Protein AF-A0A8X6R680-F1 (afdb_monomer)

Sequence (179 aa):
MAVTDPQKANLLANTIKNNFIENNRMQDNYDQDDEVVTSAVNTFLLPPSTQIEPVMPDEIINFIKNTSSKKAPAVMRPILAYACPVWGYAAKTNINILNTLQNSYIRMIVNACRYMKNDRINKALKITSFKAHIQKLAINFFDNLPNTNNVNMLNLNDYNCNDNTKRPRRILLDSYNPP

Organism: Trichonephila clavipes (NCBI:txid2585209)

Solvent-accessible surface area (backbone atoms only — not comparable to full-atom values): 11162 Å² total; per-residue (Å²): 129,88,80,49,70,70,58,54,52,51,52,50,53,53,53,52,58,69,73,61,64,75,76,75,85,82,72,73,62,61,70,62,55,51,51,52,50,50,51,53,53,56,61,69,68,50,76,79,72,88,77,71,76,84,79,52,73,67,57,57,53,51,51,60,71,68,49,68,92,81,77,65,63,79,64,45,51,56,57,56,56,73,41,22,52,59,55,36,56,52,55,72,66,59,54,49,52,51,41,52,51,52,52,52,52,51,33,62,76,68,67,54,60,90,86,60,56,64,69,58,55,31,59,75,70,69,53,74,54,59,67,59,49,40,45,52,50,32,50,56,48,64,71,46,32,85,78,48,93,47,69,80,53,42,63,64,68,77,65,79,87,52,98,88,56,95,45,50,67,48,51,68,54,79,69,67,74,77,134

pLDDT: mean 70.38, std 13.05, range [31.06, 89.25]

Mean predicted aligned error: 19.77 Å

Structure (mmCIF, N/CA/C/O backbone):
data_AF-A0A8X6R680-F1
#
_entry.id   AF-A0A8X6R680-F1
#
loop_
_atom_site.group_PDB
_atom_site.id
_atom_site.type_symbol
_atom_site.label_atom_id
_atom_site.label_alt_id
_atom_site.label_comp_id
_atom_site.label_asym_id
_atom_site.label_entity_id
_atom_site.label_seq_id
_atom_site.pdbx_PDB_ins_code
_atom_site.Cartn_x
_atom_site.Cartn_y
_atom_site.Cartn_z
_atom_site.occupancy
_atom_site.B_iso_or_equiv
_atom_site.auth_seq_id
_atom_site.auth_comp_id
_atom_site.auth_asym_id
_atom_site.auth_atom_id
_atom_site.pdbx_PDB_model_num
ATOM 1 N N . MET A 1 1 ? 5.640 49.768 40.713 1.00 48.84 1 MET A N 1
ATOM 2 C CA . MET A 1 1 ? 5.035 49.181 41.929 1.00 48.84 1 MET A CA 1
ATOM 3 C C . MET A 1 1 ? 5.462 47.722 41.984 1.00 48.84 1 MET A C 1
ATOM 5 O O . MET A 1 1 ? 5.227 47.013 41.015 1.00 48.84 1 MET A O 1
ATOM 9 N N . ALA A 1 2 ? 6.201 47.313 43.018 1.00 48.06 2 ALA A N 1
ATOM 10 C CA . ALA A 1 2 ? 6.726 45.953 43.131 1.00 48.06 2 ALA A CA 1
ATOM 11 C C . ALA A 1 2 ? 5.569 44.978 43.401 1.00 48.06 2 ALA A C 1
ATOM 13 O O . ALA A 1 2 ? 4.930 45.061 44.446 1.00 48.06 2 ALA A O 1
ATOM 14 N N . VAL A 1 3 ? 5.279 44.096 42.442 1.00 62.12 3 VAL A N 1
ATOM 15 C CA . VAL A 1 3 ? 4.291 43.023 42.612 1.00 62.12 3 VAL A CA 1
ATOM 16 C C . VAL A 1 3 ? 4.885 42.026 43.600 1.00 62.12 3 VAL A C 1
ATOM 18 O O . VAL A 1 3 ? 5.852 41.333 43.272 1.00 62.12 3 VAL A O 1
ATOM 21 N N . THR A 1 4 ? 4.354 42.006 44.819 1.00 75.06 4 THR A N 1
ATOM 22 C CA . THR A 1 4 ? 4.809 41.108 45.883 1.00 75.06 4 THR A CA 1
ATOM 23 C C . THR A 1 4 ? 4.560 39.653 45.470 1.00 75.06 4 THR A C 1
ATOM 25 O O . THR A 1 4 ? 3.561 39.348 44.819 1.00 75.06 4 THR A O 1
ATOM 28 N N . ASP A 1 5 ? 5.465 38.734 45.819 1.00 73.06 5 ASP A N 1
ATOM 29 C CA . ASP A 1 5 ? 5.343 37.302 45.493 1.00 73.06 5 ASP A CA 1
ATOM 30 C C . ASP A 1 5 ? 3.965 36.666 45.790 1.00 73.06 5 ASP A C 1
ATOM 32 O O . ASP A 1 5 ? 3.490 35.901 44.943 1.00 73.06 5 ASP A O 1
ATOM 36 N N . PRO A 1 6 ? 3.233 37.015 46.873 1.00 79.56 6 PRO A N 1
ATOM 37 C CA . PRO A 1 6 ? 1.862 36.530 47.058 1.00 79.56 6 PRO A CA 1
ATOM 38 C C . PRO A 1 6 ? 0.884 37.000 45.970 1.00 79.56 6 PRO A C 1
ATOM 40 O O . PRO A 1 6 ? -0.025 36.262 45.598 1.00 79.56 6 PRO A O 1
ATOM 43 N N . GLN A 1 7 ? 1.061 38.199 45.408 1.00 78.25 7 GLN A N 1
ATOM 44 C CA . GLN A 1 7 ? 0.194 38.700 44.336 1.00 78.25 7 GLN A CA 1
ATOM 45 C C . GLN A 1 7 ? 0.401 37.930 43.030 1.00 78.25 7 GLN A C 1
ATOM 47 O O . GLN A 1 7 ? -0.571 37.661 42.324 1.00 78.25 7 GLN A O 1
ATOM 52 N N . LYS A 1 8 ? 1.640 37.516 42.727 1.00 81.62 8 LYS A N 1
ATOM 53 C CA . LYS A 1 8 ? 1.928 36.661 41.562 1.00 81.62 8 LYS A CA 1
ATOM 54 C C . LYS A 1 8 ? 1.312 35.275 41.723 1.00 81.62 8 LYS A C 1
ATOM 56 O O . LYS A 1 8 ? 0.716 34.767 40.776 1.00 81.62 8 LYS A O 1
ATOM 61 N N . ALA A 1 9 ? 1.408 34.698 42.922 1.00 85.38 9 ALA A N 1
ATOM 62 C CA . ALA A 1 9 ? 0.784 33.415 43.236 1.00 85.38 9 ALA A CA 1
ATOM 63 C C . ALA A 1 9 ? -0.746 33.481 43.085 1.00 85.38 9 ALA A C 1
ATOM 65 O O . ALA A 1 9 ? -1.343 32.614 42.450 1.00 85.38 9 ALA A O 1
ATOM 66 N N . ASN A 1 10 ? -1.371 34.555 43.576 1.00 83.94 10 ASN A N 1
ATOM 67 C CA . ASN A 1 10 ? -2.813 34.764 43.440 1.00 83.94 10 ASN A CA 1
ATOM 68 C C . ASN A 1 10 ? -3.245 34.971 41.980 1.00 83.94 10 ASN A C 1
ATOM 70 O O . ASN A 1 10 ? -4.271 34.440 41.557 1.00 83.94 10 ASN A O 1
ATOM 74 N N . LEU A 1 11 ? -2.455 35.698 41.183 1.00 84.31 11 LEU A N 1
ATOM 75 C CA . LEU A 1 11 ? -2.730 35.877 39.757 1.00 84.31 11 LEU A CA 1
ATOM 76 C C . LEU A 1 11 ? -2.637 34.546 38.995 1.00 84.31 11 LEU A C 1
ATOM 78 O O . LEU A 1 11 ? -3.497 34.247 38.163 1.00 84.31 11 LEU A O 1
ATOM 82 N N . LEU A 1 12 ? -1.632 33.726 39.311 1.00 83.81 12 LEU A N 1
ATOM 83 C CA . LEU A 1 12 ? -1.463 32.395 38.730 1.00 83.81 12 LEU A CA 1
ATOM 84 C C . LEU A 1 12 ? -2.624 31.465 39.109 1.00 83.81 12 LEU A C 1
ATOM 86 O O . LEU A 1 12 ? -3.188 30.814 38.231 1.00 83.81 12 LEU A O 1
ATOM 90 N N . ALA A 1 13 ? -3.023 31.447 40.383 1.00 84.62 13 ALA A N 1
ATOM 91 C CA . ALA A 1 13 ? -4.146 30.645 40.863 1.00 84.62 13 ALA A CA 1
ATOM 92 C C . ALA A 1 13 ? -5.458 31.012 40.147 1.00 84.62 13 ALA A C 1
ATOM 94 O O . ALA A 1 13 ? -6.184 30.128 39.690 1.00 84.62 13 ALA A O 1
ATOM 95 N N . ASN A 1 14 ? -5.720 32.310 39.966 1.00 81.88 14 ASN A N 1
ATOM 96 C CA . ASN A 1 14 ? -6.893 32.787 39.231 1.00 81.88 14 ASN A CA 1
ATOM 97 C C . ASN A 1 14 ? -6.830 32.425 37.739 1.00 81.88 14 ASN A C 1
ATOM 99 O O . ASN A 1 14 ? -7.834 32.016 37.162 1.00 81.88 14 ASN A O 1
ATOM 103 N N . THR A 1 15 ? -5.649 32.514 37.123 1.00 85.94 15 THR A N 1
ATOM 104 C CA . THR A 1 15 ? -5.450 32.150 35.710 1.00 85.94 15 THR A CA 1
ATOM 105 C C . THR A 1 15 ? -5.692 30.658 35.477 1.00 85.94 15 THR A C 1
ATOM 107 O O . THR A 1 15 ? -6.372 30.287 34.524 1.00 85.94 15 THR A O 1
ATOM 110 N N . ILE A 1 16 ? -5.189 29.793 36.363 1.00 80.50 16 ILE A N 1
ATOM 111 C CA . ILE A 1 16 ? -5.422 28.345 36.279 1.00 80.50 16 ILE A CA 1
ATOM 112 C C . ILE A 1 16 ? -6.914 28.049 36.458 1.00 80.50 16 ILE A C 1
ATOM 114 O O . ILE A 1 16 ? -7.507 27.385 35.614 1.00 80.50 16 ILE A O 1
ATOM 118 N N . LYS A 1 17 ? -7.552 28.601 37.495 1.00 79.38 17 LYS A N 1
ATOM 119 C CA . LYS A 1 17 ? -8.977 28.365 37.771 1.00 79.38 17 LYS A CA 1
ATOM 120 C C . LYS A 1 17 ? -9.888 28.764 36.603 1.00 79.38 17 LYS A C 1
ATOM 122 O O . LYS A 1 17 ? -10.849 28.060 36.320 1.00 79.38 17 LYS A O 1
ATOM 127 N N . ASN A 1 18 ? -9.568 29.856 35.911 1.00 76.06 18 ASN A N 1
ATOM 128 C CA . ASN A 1 18 ? -10.373 30.347 34.791 1.00 76.06 18 ASN A CA 1
ATOM 129 C C . ASN A 1 18 ? -10.131 29.581 33.479 1.00 76.06 18 ASN A C 1
ATOM 131 O O . ASN A 1 18 ? -11.015 29.550 32.630 1.00 76.06 18 ASN A O 1
ATOM 135 N N . ASN A 1 19 ? -8.958 28.965 33.302 1.00 74.62 19 ASN A N 1
ATOM 136 C CA . ASN A 1 19 ? -8.645 28.170 32.108 1.00 74.62 19 ASN A CA 1
ATOM 137 C C . ASN A 1 19 ? -9.165 26.728 32.190 1.00 74.62 19 ASN A C 1
ATOM 139 O O . ASN A 1 19 ? -9.320 26.073 31.163 1.00 74.62 19 ASN A O 1
ATOM 143 N N . PHE A 1 20 ? -9.440 26.236 33.398 1.00 64.50 20 PHE A N 1
ATOM 144 C CA . PHE A 1 20 ? -10.042 24.927 33.635 1.00 64.50 20 PHE A CA 1
ATOM 145 C C . PHE A 1 20 ? -11.501 25.091 34.062 1.00 64.50 20 PHE A C 1
ATOM 147 O O . PHE A 1 20 ? -11.882 24.762 35.182 1.00 64.50 20 PHE A O 1
ATOM 154 N N . ILE A 1 21 ? -12.327 25.614 33.157 1.00 64.31 21 ILE A N 1
ATOM 155 C CA . ILE A 1 21 ? -13.778 25.468 33.269 1.00 64.31 21 ILE A CA 1
ATOM 156 C C . ILE A 1 21 ? -14.087 24.047 32.796 1.00 64.31 21 ILE A C 1
ATOM 158 O O . ILE A 1 21 ? -13.776 23.690 31.658 1.00 64.31 21 ILE A O 1
ATOM 162 N N . GLU A 1 22 ? -14.647 23.213 33.672 1.00 58.84 22 GLU A N 1
ATOM 163 C CA . GLU A 1 22 ? -15.199 21.930 33.245 1.00 58.84 22 GLU A CA 1
ATOM 164 C C . GLU A 1 22 ? -16.239 22.207 32.155 1.00 58.84 22 GLU A C 1
ATOM 166 O O . GLU A 1 22 ? -17.166 22.991 32.358 1.00 58.84 22 GLU A O 1
ATOM 171 N N . ASN A 1 23 ? -16.097 21.581 30.983 1.00 50.84 23 ASN A N 1
ATOM 172 C CA . ASN A 1 23 ? -17.229 21.481 30.070 1.00 50.84 23 ASN A CA 1
ATOM 173 C C . ASN A 1 23 ? -18.361 20.844 30.878 1.00 50.84 23 ASN A C 1
ATOM 175 O O . ASN A 1 23 ? -18.225 19.687 31.278 1.00 50.84 23 ASN A O 1
ATOM 179 N N . ASN A 1 24 ? -19.441 21.585 31.138 1.00 59.62 24 ASN A N 1
ATOM 180 C CA . ASN A 1 24 ? -20.663 21.022 31.696 1.00 59.62 24 ASN A CA 1
ATOM 181 C C . ASN A 1 24 ? -21.144 19.942 30.722 1.00 59.62 24 ASN A C 1
ATOM 183 O O . ASN A 1 24 ? -21.855 20.230 29.764 1.00 59.62 24 ASN A O 1
ATOM 187 N N . ARG A 1 25 ? -20.753 18.686 30.962 1.00 52.19 25 ARG A N 1
ATOM 188 C CA . ARG A 1 25 ? -21.193 17.484 30.228 1.00 52.19 25 ARG A CA 1
ATOM 189 C C . ARG A 1 25 ? -22.654 17.130 30.539 1.00 52.19 25 ARG A C 1
ATOM 191 O O . ARG A 1 25 ? -23.022 15.967 30.582 1.00 52.19 25 ARG A O 1
ATOM 198 N N . MET A 1 26 ? -23.466 18.138 30.839 1.00 49.84 26 MET A N 1
ATOM 199 C CA . MET A 1 26 ? -24.867 18.025 31.243 1.00 49.84 26 MET A CA 1
ATOM 200 C C . MET A 1 26 ? -25.752 18.846 30.299 1.00 49.84 26 MET A C 1
ATOM 202 O O . MET A 1 26 ? -26.754 19.418 30.708 1.00 49.84 26 MET A O 1
ATOM 206 N N . GLN A 1 27 ? -25.355 18.912 29.026 1.00 51.00 27 GLN A N 1
ATOM 20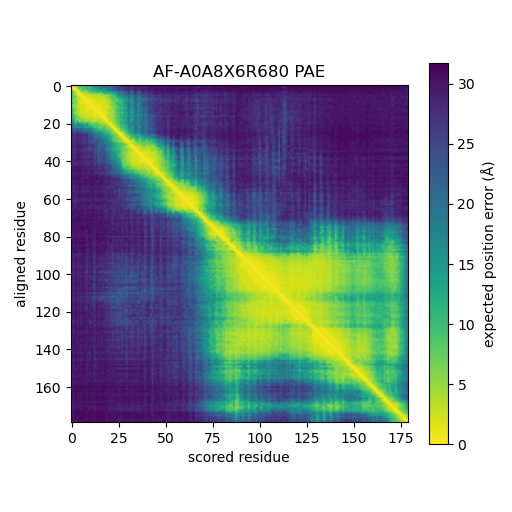7 C CA . GLN A 1 27 ? -26.218 19.333 27.927 1.00 51.00 27 GLN A CA 1
ATOM 208 C C . GLN A 1 27 ? -25.980 18.459 26.683 1.00 51.00 27 GLN A C 1
ATOM 210 O O . GLN A 1 27 ? -26.091 18.929 25.556 1.00 51.00 27 GLN A O 1
ATOM 215 N N . ASP A 1 28 ? -25.632 17.187 26.878 1.00 49.66 28 ASP A N 1
ATOM 216 C CA . ASP A 1 28 ? -25.768 16.202 25.810 1.00 49.66 28 ASP A CA 1
ATOM 217 C C . ASP A 1 28 ? -27.266 15.845 25.786 1.00 49.66 28 ASP A C 1
ATOM 219 O O . ASP A 1 28 ? -27.773 15.208 26.709 1.00 49.66 28 ASP A O 1
ATOM 223 N N . ASN A 1 29 ? -28.014 16.369 24.809 1.00 56.09 29 ASN A N 1
ATOM 224 C CA . ASN A 1 29 ? -29.429 16.043 24.593 1.00 56.09 29 ASN A CA 1
ATOM 225 C C . ASN A 1 29 ? -29.536 14.588 24.102 1.00 56.09 29 ASN A C 1
ATOM 227 O O . ASN A 1 29 ? -29.664 14.346 22.903 1.00 56.09 29 ASN A O 1
ATOM 231 N N . TYR A 1 30 ? -29.477 13.631 25.031 1.00 54.22 30 TYR A N 1
ATOM 232 C CA . TYR A 1 30 ? -29.579 12.190 24.759 1.00 54.22 30 TYR A CA 1
ATOM 233 C C . TYR A 1 30 ? -30.808 11.828 23.905 1.00 54.22 30 TYR A C 1
ATOM 235 O O . TYR A 1 30 ? -30.699 11.020 22.988 1.00 54.22 30 TYR A O 1
ATOM 243 N N . ASP A 1 31 ? -31.946 12.490 24.130 1.00 56.84 31 ASP A N 1
ATOM 244 C CA . ASP A 1 31 ? -33.200 12.176 23.435 1.00 56.84 31 ASP A CA 1
ATOM 245 C C . ASP A 1 31 ? -33.168 12.517 21.930 1.00 56.84 31 ASP A C 1
ATOM 247 O O . ASP A 1 31 ? -33.775 11.820 21.118 1.00 56.84 31 ASP A O 1
ATOM 251 N N . GLN A 1 32 ? -32.431 13.564 21.534 1.00 56.59 32 GLN A N 1
ATOM 252 C CA . GLN A 1 32 ? -32.337 13.989 20.130 1.00 56.59 32 GLN A CA 1
ATOM 253 C C . GLN A 1 32 ? -31.443 13.042 19.320 1.00 56.59 32 GLN A C 1
ATOM 255 O O . GLN A 1 32 ? -31.737 12.742 18.160 1.00 56.59 32 GLN A O 1
ATOM 260 N N . ASP A 1 33 ? -30.358 12.568 19.931 1.00 56.41 33 ASP A N 1
ATOM 261 C CA . ASP A 1 33 ? -29.417 11.653 19.291 1.00 56.41 33 ASP A CA 1
ATOM 262 C C . ASP A 1 33 ? -30.025 10.250 19.155 1.00 56.41 33 ASP A C 1
ATOM 264 O O . ASP A 1 33 ? -29.868 9.622 18.107 1.00 56.41 33 ASP A O 1
ATOM 268 N N . ASP A 1 34 ? -30.799 9.790 20.142 1.00 64.12 34 ASP A N 1
ATOM 269 C CA . ASP A 1 34 ? -31.497 8.503 20.076 1.00 64.12 34 ASP A CA 1
ATOM 270 C C . ASP A 1 34 ? -32.610 8.490 19.016 1.00 64.12 34 ASP A C 1
ATOM 272 O O . ASP A 1 34 ? -32.768 7.487 18.313 1.00 64.12 34 ASP A O 1
ATOM 276 N N . GLU A 1 35 ? -33.339 9.593 18.811 1.00 70.44 35 GLU A N 1
ATOM 277 C CA . GLU A 1 35 ? -34.328 9.705 17.727 1.00 70.44 35 GLU A CA 1
ATOM 278 C C . GLU A 1 35 ? -33.657 9.658 16.342 1.00 70.44 35 GLU A C 1
ATOM 280 O O . GLU A 1 35 ? -34.103 8.934 15.443 1.00 70.44 35 GLU A O 1
ATOM 285 N N . VAL A 1 36 ? -32.531 10.361 16.178 1.00 72.00 36 VAL A N 1
ATOM 286 C CA . VAL A 1 36 ? -31.738 10.359 14.936 1.00 72.00 36 VAL A CA 1
ATOM 287 C C . VAL A 1 36 ? -31.142 8.976 14.662 1.00 72.00 36 VAL A C 1
ATOM 289 O O . VAL A 1 36 ? -31.204 8.486 13.528 1.00 72.00 36 VAL A O 1
ATOM 292 N N . VAL A 1 37 ? -30.607 8.313 15.689 1.00 70.88 37 VAL A N 1
ATOM 293 C CA . VAL A 1 37 ? -30.068 6.949 15.593 1.00 70.88 37 VAL A CA 1
ATOM 294 C C . VAL A 1 37 ? -31.179 5.958 15.252 1.00 70.88 37 VAL A C 1
ATOM 296 O O . VAL A 1 37 ? -31.008 5.138 14.349 1.00 70.88 37 VAL A O 1
ATOM 299 N N . THR A 1 38 ? -32.339 6.060 15.898 1.00 73.88 38 THR A N 1
ATOM 300 C CA . THR A 1 38 ? -33.481 5.162 15.663 1.00 73.88 38 THR A CA 1
ATOM 301 C C . THR A 1 38 ? -34.056 5.345 14.258 1.00 73.88 38 THR A C 1
ATOM 303 O O . THR A 1 38 ? -34.344 4.363 13.572 1.00 73.88 38 THR A O 1
ATOM 306 N N . SER A 1 39 ? -34.144 6.586 13.775 1.00 76.25 39 SER A N 1
ATOM 307 C CA . SER A 1 39 ? -34.553 6.906 12.402 1.00 76.25 39 SER A CA 1
ATOM 308 C C . SER A 1 39 ? -33.584 6.331 11.360 1.00 76.25 39 SER A C 1
ATOM 310 O O . SER A 1 39 ? -34.005 5.678 10.397 1.00 76.25 39 SER A O 1
ATOM 312 N N . ALA A 1 40 ? -32.275 6.483 11.582 1.00 73.38 40 ALA A N 1
ATOM 313 C CA . ALA A 1 40 ? -31.257 5.904 10.711 1.00 73.38 40 ALA A CA 1
ATOM 314 C C . ALA A 1 40 ? -31.348 4.370 10.688 1.00 73.38 40 ALA A C 1
ATOM 316 O O . ALA A 1 40 ? -31.374 3.771 9.613 1.00 73.38 40 ALA A O 1
ATOM 317 N N . VAL A 1 41 ? -31.465 3.731 11.856 1.00 75.06 41 VAL A N 1
ATOM 318 C CA . VAL A 1 41 ? -31.605 2.271 11.977 1.00 75.06 41 VAL A CA 1
ATOM 319 C C . VAL A 1 41 ? -32.861 1.777 11.258 1.00 75.06 41 VAL A C 1
ATOM 321 O O . VAL A 1 41 ? -32.770 0.847 10.458 1.00 75.06 41 VAL A O 1
ATOM 324 N N . ASN A 1 42 ? -34.007 2.430 11.453 1.00 73.00 42 ASN A N 1
ATOM 325 C CA . ASN A 1 42 ? -35.253 2.062 10.777 1.00 73.00 42 ASN A CA 1
ATOM 326 C C . ASN A 1 42 ? -35.158 2.222 9.254 1.00 73.00 42 ASN A C 1
ATOM 328 O O . ASN A 1 42 ? -35.694 1.396 8.521 1.00 73.00 42 ASN A O 1
ATOM 332 N N . THR A 1 43 ? -34.416 3.221 8.773 1.00 70.81 43 THR A N 1
ATOM 333 C CA . THR A 1 43 ? -34.153 3.413 7.338 1.00 70.81 43 THR A CA 1
ATOM 334 C C . THR A 1 43 ? -33.320 2.267 6.753 1.00 70.81 43 THR A C 1
ATOM 336 O O . THR A 1 43 ? -33.600 1.802 5.651 1.00 70.81 43 THR A O 1
ATOM 339 N N . PHE A 1 44 ? -32.323 1.767 7.490 1.00 65.44 44 PHE A N 1
ATOM 340 C CA . PHE A 1 44 ? -31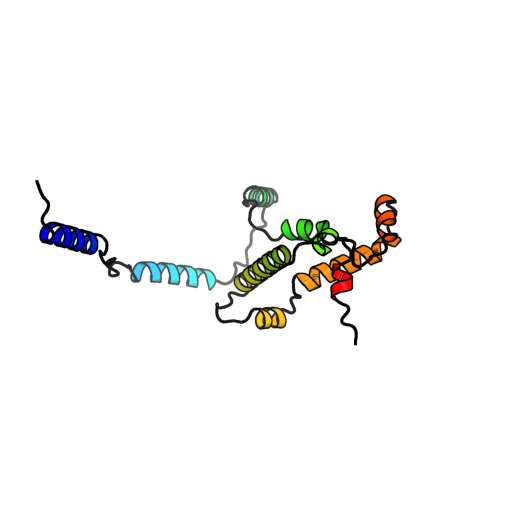.490 0.635 7.060 1.00 65.44 44 PHE A CA 1
ATOM 341 C C . PHE A 1 44 ? -32.210 -0.717 7.097 1.00 65.44 44 PHE A C 1
ATOM 343 O O . PHE A 1 44 ? -31.807 -1.638 6.387 1.00 65.44 44 PHE A O 1
ATOM 350 N N . LEU A 1 45 ? -33.241 -0.851 7.933 1.00 71.31 45 LEU A N 1
ATOM 351 C CA . LEU A 1 45 ? -34.018 -2.083 8.079 1.00 71.31 45 LEU A CA 1
ATOM 352 C C . LEU A 1 45 ? -35.145 -2.216 7.044 1.00 71.31 45 LEU A C 1
ATOM 354 O O . LEU A 1 45 ? -35.735 -3.293 6.934 1.00 71.31 45 LEU A O 1
ATOM 358 N N . LEU A 1 46 ? -35.437 -1.164 6.269 1.00 67.31 46 LEU A N 1
ATOM 359 C CA . LEU A 1 46 ? -36.365 -1.264 5.147 1.00 67.31 46 LEU A CA 1
ATOM 360 C C . LEU A 1 46 ? -35.779 -2.203 4.076 1.00 67.31 46 LEU A C 1
ATOM 362 O O . LEU A 1 46 ? -34.615 -2.047 3.692 1.00 67.31 46 LEU A O 1
ATOM 366 N N . PRO A 1 47 ? -36.556 -3.181 3.572 1.00 66.19 47 PRO A N 1
ATOM 367 C CA . PRO A 1 47 ? -36.103 -4.022 2.475 1.00 66.19 47 PRO A CA 1
ATOM 368 C C . PRO A 1 47 ? -35.773 -3.135 1.264 1.00 66.19 47 PRO A C 1
ATOM 370 O O . PRO A 1 47 ? -36.480 -2.153 1.021 1.00 66.19 47 PRO A O 1
ATOM 373 N N . PRO A 1 48 ? -34.708 -3.447 0.503 1.00 57.78 48 PRO A N 1
ATOM 374 C CA . PRO A 1 48 ? -34.314 -2.633 -0.637 1.00 57.78 48 PRO A CA 1
ATOM 375 C C . PRO A 1 48 ? -35.494 -2.510 -1.602 1.00 57.78 48 PRO A C 1
ATOM 377 O O . PRO A 1 48 ? -36.070 -3.523 -2.003 1.00 57.78 48 PRO A O 1
ATOM 380 N N . SER A 1 49 ? -35.862 -1.270 -1.945 1.00 57.34 49 SER A N 1
ATOM 381 C CA . SER A 1 49 ? -36.941 -0.998 -2.897 1.00 57.34 49 SER A CA 1
ATOM 382 C C . SER A 1 49 ? -36.683 -1.782 -4.180 1.00 57.34 49 SER A C 1
ATOM 384 O O . SER A 1 49 ? -35.662 -1.603 -4.843 1.00 57.34 49 SER A O 1
ATOM 386 N N . THR A 1 50 ? -37.606 -2.675 -4.519 1.00 58.81 50 THR A N 1
ATOM 387 C CA . THR A 1 50 ? -37.552 -3.496 -5.732 1.00 58.81 50 THR A CA 1
ATOM 388 C C . THR A 1 50 ? -37.914 -2.705 -6.990 1.00 58.81 50 THR A C 1
ATOM 390 O O . THR A 1 50 ? -37.770 -3.222 -8.095 1.00 58.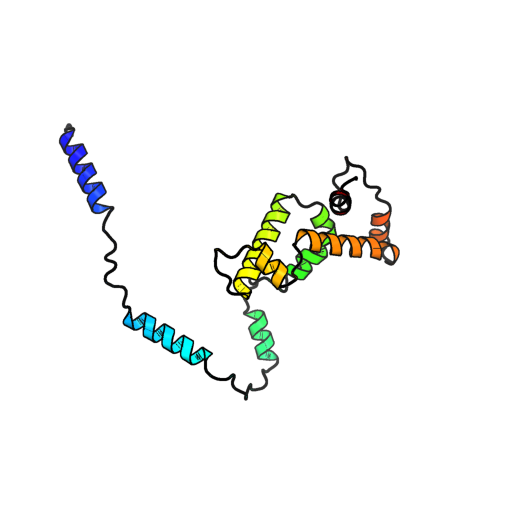81 50 THR A O 1
ATOM 393 N N . GLN A 1 51 ? -38.331 -1.444 -6.844 1.00 63.75 51 GLN A N 1
ATOM 394 C CA . GLN A 1 51 ? -38.507 -0.495 -7.938 1.00 63.75 51 GLN A CA 1
ATOM 395 C C . GLN A 1 51 ? -37.354 0.510 -7.920 1.00 63.75 51 GLN A C 1
ATOM 397 O O . GLN A 1 51 ? -37.418 1.550 -7.269 1.00 63.75 51 GLN A O 1
ATOM 402 N N . ILE A 1 52 ? -36.270 0.163 -8.613 1.00 55.66 52 ILE A N 1
ATOM 403 C CA . ILE A 1 52 ? -35.217 1.109 -8.985 1.00 55.66 52 ILE A CA 1
ATOM 404 C C . ILE A 1 52 ? -35.575 1.573 -10.395 1.00 55.66 52 ILE A C 1
ATOM 406 O O . ILE A 1 52 ? -35.496 0.784 -11.338 1.00 55.66 52 ILE A O 1
ATOM 410 N N . GLU A 1 53 ? -36.027 2.818 -10.539 1.00 65.56 53 GLU A N 1
ATOM 411 C CA . GLU A 1 53 ? -36.267 3.395 -11.861 1.00 65.56 53 GLU A CA 1
ATOM 412 C C . GLU A 1 53 ? -34.948 3.434 -12.653 1.00 65.56 53 GLU A C 1
ATOM 414 O O . GLU A 1 53 ? -33.883 3.675 -12.071 1.00 65.56 53 GLU A O 1
ATOM 419 N N . PRO A 1 54 ? -34.974 3.134 -13.964 1.00 63.59 54 PRO A N 1
ATOM 420 C CA . PRO A 1 54 ? -33.767 3.080 -14.773 1.00 63.59 54 PRO A CA 1
ATOM 421 C C . PRO A 1 54 ? -33.081 4.448 -14.775 1.00 63.59 54 PRO A C 1
ATOM 423 O O . PRO A 1 54 ? -33.605 5.419 -15.314 1.00 63.59 54 PRO A O 1
ATOM 426 N N . VAL A 1 55 ? -31.893 4.501 -14.174 1.00 63.50 55 VAL A N 1
ATOM 427 C CA . VAL A 1 55 ? -31.079 5.715 -14.072 1.00 63.50 55 VAL A CA 1
ATOM 428 C C . VAL A 1 55 ? -30.693 6.175 -15.474 1.00 63.50 55 VAL A C 1
ATOM 430 O O . VAL A 1 55 ? -30.097 5.416 -16.247 1.00 63.50 55 VAL A O 1
ATOM 433 N N . MET A 1 56 ? -31.035 7.418 -15.810 1.00 79.31 56 MET A N 1
ATOM 434 C CA . MET A 1 56 ? -30.741 7.968 -17.129 1.00 79.31 56 MET A CA 1
ATOM 435 C C . MET A 1 56 ? -29.225 8.165 -17.308 1.00 79.31 56 MET A C 1
ATOM 437 O O . MET A 1 56 ? -28.533 8.534 -16.353 1.00 79.31 56 MET A O 1
ATOM 441 N N . PRO A 1 57 ? -28.677 7.965 -18.524 1.00 79.38 57 PRO A N 1
ATOM 442 C CA . PRO A 1 57 ? -27.235 8.072 -18.773 1.00 79.38 57 PRO A CA 1
ATOM 443 C C . PRO A 1 57 ? -26.629 9.409 -18.319 1.00 79.38 57 PRO A C 1
ATOM 445 O O . PRO A 1 57 ? -25.499 9.452 -17.827 1.00 79.38 57 PRO A O 1
ATOM 448 N N . ASP A 1 58 ? -27.400 10.490 -18.424 1.00 79.50 58 ASP A N 1
ATOM 449 C CA . ASP A 1 58 ? -26.970 11.839 -18.057 1.00 79.50 58 ASP A CA 1
ATOM 450 C C . ASP A 1 58 ? -26.792 12.019 -16.545 1.00 79.50 58 ASP A C 1
ATOM 452 O O . ASP A 1 58 ? -25.865 12.708 -16.108 1.00 79.50 58 ASP A O 1
ATOM 456 N N . GLU A 1 59 ? -27.611 11.351 -15.730 1.00 79.56 59 GLU A N 1
ATOM 457 C CA . GLU A 1 59 ? -27.484 11.381 -14.270 1.00 79.56 59 GLU A CA 1
ATOM 458 C C . GLU A 1 59 ? -26.200 10.685 -13.824 1.00 79.56 59 GLU A C 1
ATOM 460 O O . GLU A 1 59 ? -25.468 11.214 -12.986 1.00 79.56 59 GLU A O 1
ATOM 465 N N . ILE A 1 60 ? -25.862 9.553 -14.450 1.00 71.38 60 ILE A N 1
ATOM 466 C CA . ILE A 1 60 ? -24.607 8.829 -14.199 1.00 71.38 60 ILE A CA 1
ATOM 467 C C . ILE A 1 60 ? -23.409 9.734 -14.508 1.00 71.38 60 ILE A C 1
ATOM 469 O O . ILE A 1 60 ? -22.473 9.836 -13.709 1.00 71.38 60 ILE A O 1
ATOM 473 N N . ILE A 1 61 ? -23.449 10.440 -15.640 1.00 74.44 61 ILE A N 1
ATOM 474 C CA . ILE A 1 61 ? -22.392 11.376 -16.044 1.00 74.44 61 ILE A CA 1
ATOM 475 C C . ILE A 1 61 ? -22.275 12.530 -15.040 1.00 74.44 61 ILE A C 1
ATOM 477 O O . ILE A 1 61 ? -21.160 12.935 -14.695 1.00 74.44 61 ILE A O 1
ATOM 481 N N . ASN A 1 62 ? -23.397 13.048 -14.544 1.00 74.69 62 ASN A N 1
ATOM 482 C CA . ASN A 1 62 ? -23.403 14.149 -13.586 1.00 74.69 62 ASN A CA 1
ATOM 483 C C . ASN A 1 62 ? -22.892 13.711 -12.200 1.00 74.69 62 ASN A C 1
ATOM 485 O O . ASN A 1 62 ? -22.102 14.422 -11.575 1.00 74.69 62 ASN A O 1
ATOM 489 N N . PHE A 1 63 ? -23.242 12.498 -11.756 1.00 68.06 63 PHE A N 1
ATOM 490 C CA . PHE A 1 63 ? -22.687 11.891 -10.544 1.00 68.06 63 PHE A CA 1
ATOM 491 C C . PHE A 1 63 ? -21.173 11.715 -10.641 1.00 68.06 63 PHE A C 1
ATOM 493 O O . PHE A 1 63 ? -20.458 12.102 -9.717 1.00 68.06 63 PHE A O 1
ATOM 500 N N . ILE A 1 64 ? -20.666 11.204 -11.766 1.00 66.81 64 ILE A N 1
ATOM 501 C CA . ILE A 1 64 ? -19.223 11.040 -11.990 1.00 66.81 64 ILE A CA 1
ATOM 502 C C . ILE A 1 64 ? -18.507 12.393 -11.905 1.00 66.81 64 ILE A C 1
ATOM 504 O O . ILE A 1 64 ? -17.495 12.503 -11.210 1.00 66.81 64 ILE A O 1
ATOM 508 N N . LYS A 1 65 ? -19.054 13.434 -12.544 1.00 68.19 65 LYS A N 1
ATOM 509 C CA . LYS A 1 65 ? -18.482 14.792 -12.536 1.00 68.19 65 LYS A CA 1
ATOM 510 C C . LYS A 1 65 ? -18.476 15.437 -11.144 1.00 68.19 65 LYS A C 1
ATOM 512 O O . LYS A 1 65 ? -17.522 16.137 -10.816 1.00 68.19 65 LYS A O 1
ATOM 517 N N . ASN A 1 66 ? -19.495 15.170 -10.324 1.00 63.69 66 ASN A N 1
ATOM 518 C CA . ASN A 1 66 ? -19.635 15.741 -8.978 1.00 63.69 66 ASN A CA 1
ATOM 519 C C . ASN A 1 66 ? -18.960 14.914 -7.876 1.00 63.69 66 ASN A C 1
ATOM 521 O O . ASN A 1 66 ? -18.816 15.385 -6.742 1.00 63.69 66 ASN A O 1
ATOM 525 N N . THR A 1 67 ? -18.506 13.692 -8.173 1.00 56.31 67 THR A N 1
ATOM 526 C CA . THR A 1 67 ? -17.673 12.944 -7.231 1.00 56.31 67 THR A CA 1
ATOM 527 C C . THR A 1 67 ? -16.326 13.652 -7.064 1.00 56.31 67 THR A C 1
ATOM 529 O O . THR A 1 67 ? -15.491 13.692 -7.964 1.00 56.31 67 THR A O 1
ATOM 532 N N . SER A 1 68 ? -16.106 14.253 -5.889 1.00 51.22 68 SER A N 1
ATOM 533 C CA . SER A 1 68 ? -14.819 14.848 -5.513 1.00 51.22 68 SER A CA 1
ATOM 534 C C . SER A 1 68 ? -13.703 13.835 -5.772 1.00 51.22 68 SER A C 1
ATOM 536 O O . SER A 1 68 ? -13.698 12.756 -5.172 1.00 51.22 68 SER A O 1
ATOM 538 N N . SER A 1 69 ? -12.755 14.181 -6.651 1.00 52.22 69 SER A N 1
ATOM 539 C CA . SER A 1 69 ? -11.676 13.319 -7.170 1.00 52.22 69 SER A CA 1
ATOM 540 C C . SER A 1 69 ? -10.713 12.745 -6.108 1.00 52.22 69 SER A C 1
ATOM 542 O O . SER A 1 69 ? -9.691 12.148 -6.437 1.00 52.22 69 SER A O 1
ATOM 544 N N . LYS A 1 70 ? -11.039 12.884 -4.818 1.00 52.69 70 LYS A N 1
ATOM 545 C CA . LYS A 1 70 ? -10.247 12.480 -3.650 1.00 52.69 70 LYS A CA 1
ATOM 546 C C . LYS A 1 70 ? -10.651 11.130 -3.025 1.00 52.69 70 LYS A C 1
ATOM 548 O O . LYS A 1 70 ? -10.069 10.754 -2.013 1.00 52.69 70 LYS A O 1
ATOM 553 N N . LYS A 1 71 ? -11.611 10.381 -3.586 1.00 49.31 71 LYS A N 1
ATOM 554 C CA . LYS A 1 71 ? -12.068 9.064 -3.072 1.00 49.31 71 LYS A CA 1
ATOM 555 C C . LYS A 1 71 ? -11.776 7.932 -4.084 1.00 49.31 71 LYS A C 1
ATOM 557 O O . LYS A 1 71 ? -12.684 7.398 -4.698 1.00 49.31 71 LYS A O 1
ATOM 562 N N . ALA A 1 72 ? -10.534 7.697 -4.504 1.00 52.75 72 ALA A N 1
ATOM 563 C CA . ALA A 1 72 ? -9.504 6.843 -3.884 1.00 52.75 72 ALA A CA 1
ATOM 564 C C . ALA A 1 72 ? -9.369 5.356 -4.346 1.00 52.75 72 ALA A C 1
ATOM 566 O O . ALA A 1 72 ? -8.225 4.923 -4.395 1.00 52.75 72 ALA A O 1
ATOM 567 N N . PRO A 1 73 ? -10.368 4.549 -4.775 1.00 51.34 73 PRO A N 1
ATOM 568 C CA . PRO A 1 73 ? -10.064 3.166 -5.213 1.00 51.34 73 PRO A CA 1
ATOM 569 C C . PRO A 1 73 ? -9.715 3.016 -6.704 1.00 51.34 73 PRO A C 1
ATOM 571 O O . PRO A 1 73 ? -8.744 2.340 -7.052 1.00 51.34 73 PRO A O 1
ATOM 574 N N . ALA A 1 74 ? -10.501 3.637 -7.592 1.00 53.66 74 ALA A N 1
ATOM 575 C CA . ALA A 1 74 ? -10.442 3.368 -9.033 1.00 53.66 74 ALA A CA 1
ATOM 576 C C . ALA A 1 74 ? -9.248 4.023 -9.741 1.00 53.66 74 ALA A C 1
ATOM 578 O O . ALA A 1 74 ? -8.760 3.476 -10.718 1.00 53.66 74 ALA A O 1
ATOM 579 N N . VAL A 1 75 ? -8.753 5.156 -9.232 1.00 54.84 75 VAL A N 1
ATOM 580 C CA . VAL A 1 75 ? -7.594 5.876 -9.798 1.00 54.84 75 VAL A CA 1
ATOM 581 C C . VAL A 1 75 ? -6.283 5.397 -9.172 1.00 54.84 75 VAL A C 1
ATOM 583 O O . VAL A 1 75 ? -5.254 5.314 -9.838 1.00 54.84 75 VAL A O 1
ATOM 586 N N . MET A 1 76 ? -6.320 5.002 -7.895 1.00 56.59 76 MET A N 1
ATOM 587 C CA . MET A 1 76 ? -5.132 4.488 -7.216 1.00 56.59 76 MET A CA 1
ATOM 588 C C . MET A 1 76 ? -4.702 3.144 -7.787 1.00 56.59 76 MET A C 1
ATOM 590 O O . MET A 1 76 ? -3.514 2.944 -7.984 1.00 56.59 76 MET A O 1
ATOM 594 N N . ARG A 1 77 ? -5.630 2.231 -8.106 1.00 54.53 77 ARG A N 1
ATOM 595 C CA . ARG A 1 77 ? -5.277 0.937 -8.716 1.00 54.53 77 ARG A CA 1
ATOM 596 C C . ARG A 1 77 ? -4.440 1.070 -9.998 1.00 54.53 77 ARG A C 1
ATOM 598 O O . ARG A 1 77 ? -3.379 0.460 -10.021 1.00 54.53 77 ARG A O 1
ATOM 605 N N . PRO A 1 78 ? -4.826 1.855 -11.020 1.00 55.94 78 PRO A N 1
ATOM 606 C CA . PRO A 1 78 ? -4.006 2.046 -12.210 1.00 55.94 78 PRO A CA 1
ATOM 607 C C . PRO A 1 78 ? -2.716 2.826 -11.931 1.00 55.94 78 PRO A C 1
ATOM 609 O O . PRO A 1 78 ? -1.688 2.433 -12.459 1.00 55.94 78 PRO A O 1
ATOM 612 N N . ILE A 1 79 ? -2.697 3.846 -11.061 1.00 58.09 79 ILE A N 1
ATOM 613 C CA . ILE A 1 79 ? -1.446 4.567 -10.726 1.00 58.09 79 ILE A CA 1
ATOM 614 C C . ILE A 1 79 ? -0.451 3.656 -9.980 1.00 58.09 79 ILE A C 1
ATOM 616 O O . ILE A 1 79 ? 0.739 3.625 -10.298 1.00 58.09 79 ILE A O 1
ATOM 620 N N . LEU A 1 80 ? -0.934 2.877 -9.009 1.00 59.16 80 LEU A N 1
ATOM 621 C CA . LEU A 1 80 ? -0.132 1.917 -8.248 1.00 59.16 80 LEU A CA 1
ATOM 622 C C . LEU A 1 80 ? 0.313 0.735 -9.125 1.00 59.16 80 LEU A C 1
ATOM 624 O O . LEU A 1 80 ? 1.452 0.291 -8.999 1.00 59.16 80 LEU A O 1
ATOM 628 N N . ALA A 1 81 ? -0.549 0.254 -10.028 1.00 58.78 81 ALA A N 1
ATOM 629 C CA . ALA A 1 81 ? -0.237 -0.851 -10.935 1.00 58.78 81 ALA A CA 1
ATOM 630 C C . ALA A 1 81 ? 0.716 -0.437 -12.066 1.00 58.78 81 ALA A C 1
ATOM 632 O O . ALA A 1 81 ? 1.657 -1.167 -12.360 1.00 58.78 81 ALA A O 1
ATOM 633 N N . TYR A 1 82 ? 0.525 0.740 -12.668 1.00 57.84 82 TYR A N 1
ATOM 634 C CA . TYR A 1 82 ? 1.360 1.222 -13.773 1.00 57.84 82 TYR A CA 1
ATOM 635 C C . TYR A 1 82 ? 2.787 1.538 -13.314 1.00 57.84 82 TYR A C 1
ATOM 637 O O . TYR A 1 82 ? 3.755 1.236 -14.004 1.00 57.84 82 TYR A O 1
ATOM 645 N N . ALA A 1 83 ? 2.942 2.065 -12.098 1.00 58.25 83 ALA A N 1
ATOM 646 C CA . ALA A 1 83 ? 4.252 2.281 -11.496 1.00 58.25 83 ALA A CA 1
ATOM 647 C C . ALA A 1 83 ? 4.813 1.027 -10.795 1.00 58.25 83 ALA A C 1
ATOM 649 O O . ALA A 1 83 ? 5.846 1.11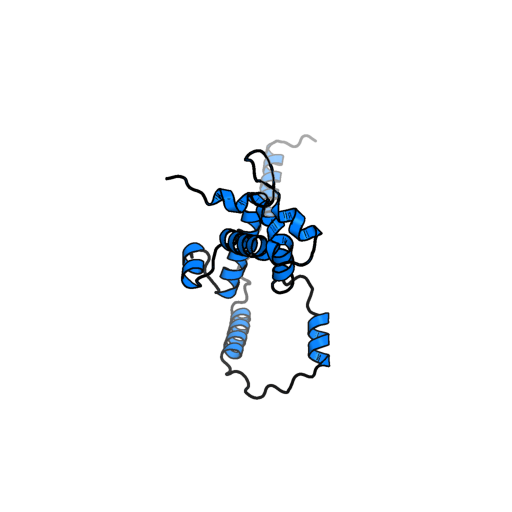9 -10.135 1.00 58.25 83 ALA A O 1
ATOM 650 N N . CYS A 1 84 ? 4.175 -0.148 -10.890 1.00 63.16 84 CYS A N 1
ATOM 651 C CA . CYS A 1 84 ? 4.586 -1.337 -10.134 1.00 63.16 84 CYS A CA 1
ATOM 652 C C . CYS A 1 84 ? 6.063 -1.750 -10.310 1.00 63.16 84 CYS A C 1
ATOM 654 O O . CYS A 1 84 ? 6.699 -2.062 -9.298 1.00 63.16 84 CYS A O 1
ATOM 656 N N . PRO A 1 85 ? 6.663 -1.692 -11.517 1.00 62.19 85 PRO A N 1
ATOM 657 C CA . PRO A 1 85 ? 8.097 -1.950 -11.674 1.00 62.19 85 PRO A CA 1
ATOM 658 C C . PRO A 1 85 ? 8.959 -0.941 -10.894 1.00 62.19 85 PRO A C 1
ATOM 660 O O . PRO A 1 85 ? 10.015 -1.290 -10.376 1.00 62.19 85 PRO A O 1
ATOM 663 N N . VAL A 1 86 ? 8.488 0.305 -10.757 1.00 63.12 86 VAL A N 1
ATOM 664 C CA . VAL A 1 86 ? 9.149 1.394 -10.015 1.00 63.12 86 VAL A CA 1
ATOM 665 C C . VAL A 1 86 ? 9.023 1.191 -8.503 1.00 63.12 86 VAL A C 1
ATOM 667 O O . VAL A 1 86 ? 9.983 1.420 -7.765 1.00 63.12 86 VAL A O 1
ATOM 670 N N . TRP A 1 87 ? 7.869 0.709 -8.025 1.00 64.56 87 TRP A N 1
ATOM 671 C CA . TRP A 1 87 ? 7.641 0.417 -6.603 1.00 64.56 87 TRP A CA 1
ATOM 672 C C . TRP A 1 87 ? 8.535 -0.704 -6.067 1.00 64.56 87 TRP A C 1
ATOM 674 O O . TRP A 1 87 ? 8.818 -0.713 -4.869 1.00 64.56 87 TRP A O 1
ATOM 684 N N . GLY A 1 88 ? 9.060 -1.580 -6.933 1.00 64.38 88 GLY A N 1
ATOM 685 C CA . GLY A 1 88 ? 10.109 -2.544 -6.578 1.00 64.38 88 GLY A CA 1
ATOM 686 C C . GLY A 1 88 ? 11.377 -1.904 -5.988 1.00 64.38 88 GLY A C 1
ATOM 687 O O . GLY A 1 88 ? 12.160 -2.571 -5.317 1.00 64.38 88 GLY A O 1
ATOM 688 N N . TYR A 1 89 ? 11.561 -0.597 -6.189 1.00 67.44 89 TYR A N 1
ATOM 689 C CA . TYR A 1 89 ? 12.666 0.196 -5.655 1.00 67.44 89 TYR A CA 1
ATOM 690 C C . TYR A 1 89 ? 12.227 1.247 -4.610 1.00 67.44 89 TYR A C 1
ATOM 692 O O . TYR A 1 89 ? 13.053 1.992 -4.077 1.00 67.44 89 TYR A O 1
ATOM 700 N N . ALA A 1 90 ? 10.936 1.339 -4.285 1.00 71.06 90 ALA A N 1
ATOM 701 C CA . ALA A 1 90 ? 10.468 2.324 -3.316 1.00 71.06 90 ALA A CA 1
ATOM 702 C C . ALA A 1 90 ? 11.095 2.089 -1.930 1.00 71.06 90 ALA A C 1
ATOM 704 O O . ALA A 1 90 ? 11.277 0.955 -1.485 1.00 71.06 90 ALA A O 1
ATOM 705 N N . ALA A 1 91 ? 11.402 3.181 -1.222 1.00 78.38 91 ALA A N 1
ATOM 706 C CA . ALA A 1 91 ? 11.922 3.104 0.138 1.00 78.38 91 ALA A CA 1
ATOM 707 C C . ALA A 1 91 ? 10.972 2.295 1.040 1.00 78.38 91 ALA A C 1
ATOM 709 O O . ALA A 1 91 ? 9.747 2.406 0.934 1.00 78.38 91 ALA A O 1
ATOM 710 N N . LYS A 1 92 ? 11.536 1.521 1.977 1.00 78.62 92 LYS A N 1
ATOM 711 C CA . LYS A 1 92 ? 10.771 0.698 2.934 1.00 78.62 92 LYS A CA 1
ATOM 712 C C . LYS A 1 92 ? 9.692 1.508 3.667 1.00 78.62 92 LYS A C 1
ATOM 714 O O . LYS A 1 92 ? 8.605 1.002 3.923 1.00 78.62 92 LYS A O 1
ATOM 719 N N . THR A 1 93 ? 9.973 2.777 3.955 1.00 82.69 93 THR A N 1
ATOM 720 C CA . THR A 1 93 ? 9.027 3.737 4.541 1.00 82.69 93 THR A CA 1
ATOM 721 C C . THR A 1 93 ? 7.795 3.954 3.662 1.00 82.69 93 THR A C 1
ATOM 723 O O . THR A 1 93 ? 6.676 3.839 4.153 1.00 82.69 93 THR A O 1
ATOM 726 N N . ASN A 1 94 ? 7.972 4.177 2.359 1.00 81.44 94 ASN A N 1
ATOM 727 C CA . ASN A 1 94 ? 6.872 4.393 1.413 1.00 81.44 94 ASN A CA 1
ATOM 728 C C . ASN A 1 94 ? 6.002 3.138 1.271 1.00 81.44 94 ASN A C 1
ATOM 730 O O . ASN A 1 94 ? 4.774 3.224 1.286 1.00 81.44 94 ASN A O 1
ATOM 734 N N . ILE A 1 95 ? 6.627 1.958 1.216 1.00 80.88 95 ILE A N 1
ATOM 735 C CA . ILE A 1 95 ? 5.908 0.676 1.211 1.00 80.88 95 ILE A CA 1
ATOM 736 C C . ILE A 1 95 ? 5.118 0.483 2.513 1.00 80.88 95 ILE A C 1
ATOM 738 O O . ILE A 1 95 ? 3.985 0.000 2.483 1.00 80.88 95 ILE A O 1
ATOM 742 N N . ASN A 1 96 ? 5.663 0.889 3.661 1.00 84.50 96 ASN A N 1
ATOM 743 C CA . ASN A 1 96 ? 4.954 0.823 4.941 1.00 84.50 96 ASN A CA 1
ATOM 744 C C . ASN A 1 96 ? 3.756 1.783 5.002 1.00 84.50 96 ASN A C 1
ATOM 746 O O . ASN A 1 96 ? 2.701 1.398 5.509 1.00 84.50 96 ASN A O 1
ATOM 750 N N . ILE A 1 97 ? 3.882 2.997 4.456 1.00 86.62 97 ILE A N 1
ATOM 751 C CA . ILE A 1 97 ? 2.768 3.954 4.353 1.00 86.62 97 ILE A CA 1
ATOM 752 C C . ILE A 1 97 ? 1.629 3.341 3.532 1.00 86.62 97 ILE A C 1
ATOM 754 O O . ILE A 1 97 ? 0.484 3.329 3.980 1.00 86.62 97 ILE A O 1
ATOM 758 N N . LEU A 1 98 ? 1.938 2.753 2.376 1.00 84.06 98 LEU A N 1
ATOM 759 C CA . LEU A 1 98 ? 0.931 2.123 1.518 1.00 84.06 98 LEU A CA 1
ATOM 760 C C . LEU A 1 98 ? 0.283 0.894 2.162 1.00 84.06 98 LEU A C 1
ATOM 762 O O . LEU A 1 98 ? -0.938 0.757 2.112 1.00 84.06 98 LEU A O 1
ATOM 766 N N . ASN A 1 99 ? 1.062 0.051 2.847 1.00 84.75 99 ASN A N 1
ATOM 767 C CA . ASN A 1 99 ? 0.514 -1.044 3.656 1.00 84.75 99 ASN A CA 1
ATOM 768 C C . ASN A 1 99 ? -0.442 -0.525 4.744 1.00 84.75 99 ASN A C 1
ATOM 770 O O . ASN A 1 99 ? -1.492 -1.116 4.990 1.00 84.75 99 ASN A O 1
ATOM 774 N N . THR A 1 100 ? -0.093 0.585 5.399 1.00 88.19 100 THR A N 1
ATOM 775 C CA . THR A 1 100 ? -0.918 1.190 6.456 1.00 88.19 100 THR A CA 1
ATOM 776 C C . THR A 1 100 ? -2.231 1.717 5.887 1.00 88.19 100 THR A C 1
ATOM 778 O O . THR A 1 100 ? -3.293 1.458 6.452 1.00 88.19 100 THR A O 1
ATOM 781 N N . LEU A 1 101 ? -2.172 2.382 4.732 1.00 87.50 101 LEU A N 1
ATOM 782 C CA . LEU A 1 101 ? -3.353 2.850 4.014 1.00 87.50 101 LEU A CA 1
ATOM 783 C C . LEU A 1 101 ? -4.256 1.683 3.600 1.00 87.50 101 LEU A C 1
ATOM 785 O O . LEU A 1 101 ? -5.448 1.714 3.899 1.00 87.50 101 LEU A O 1
ATOM 789 N N . GLN A 1 102 ? -3.701 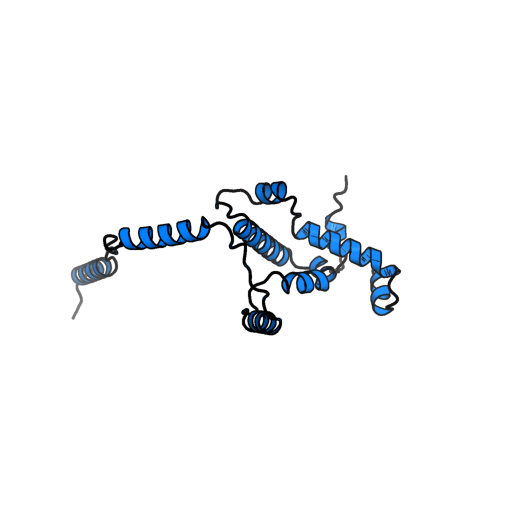0.629 2.992 1.00 86.75 102 GLN A N 1
ATOM 790 C CA . GLN A 1 102 ? -4.463 -0.569 2.619 1.00 86.75 102 GLN A CA 1
ATOM 791 C C . GLN A 1 102 ? -5.182 -1.174 3.833 1.00 86.75 102 GLN A C 1
ATOM 793 O O . GLN A 1 102 ? -6.385 -1.428 3.773 1.00 86.75 102 GLN A O 1
ATOM 798 N N . ASN A 1 103 ? -4.472 -1.360 4.949 1.00 88.50 103 ASN A N 1
ATOM 799 C CA . ASN A 1 103 ? -5.057 -1.907 6.173 1.00 88.50 103 ASN A CA 1
ATOM 800 C C . ASN A 1 103 ? -6.155 -0.996 6.747 1.00 88.50 103 ASN A C 1
ATOM 802 O O . ASN A 1 103 ? -7.172 -1.498 7.222 1.00 88.50 103 ASN A O 1
ATOM 806 N N . SER A 1 104 ? -5.986 0.328 6.677 1.00 88.94 104 SER A N 1
ATOM 807 C CA . SER A 1 104 ? -7.011 1.288 7.103 1.00 88.94 104 SER A CA 1
ATOM 808 C C . SER A 1 104 ? -8.311 1.112 6.309 1.00 88.94 104 SER A C 1
ATOM 810 O O . SER A 1 104 ? -9.380 0.944 6.899 1.00 88.94 104 SER A O 1
ATOM 812 N N . TYR A 1 105 ? -8.216 1.038 4.977 1.00 88.06 105 TYR A N 1
ATOM 813 C CA . TYR A 1 105 ? -9.380 0.832 4.110 1.00 88.06 105 TYR A CA 1
ATOM 814 C C . TYR A 1 105 ? -10.064 -0.515 4.346 1.00 88.06 105 TYR A C 1
ATOM 816 O O . TYR A 1 105 ? -11.288 -0.566 4.433 1.00 88.06 105 TYR A O 1
ATOM 824 N N . ILE A 1 106 ? -9.298 -1.599 4.491 1.00 85.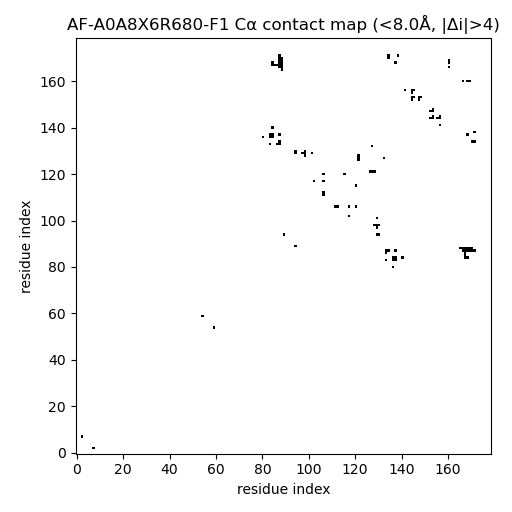56 106 ILE A N 1
ATOM 825 C CA . ILE A 1 106 ? -9.860 -2.929 4.768 1.00 85.56 106 ILE A CA 1
ATOM 826 C C . ILE A 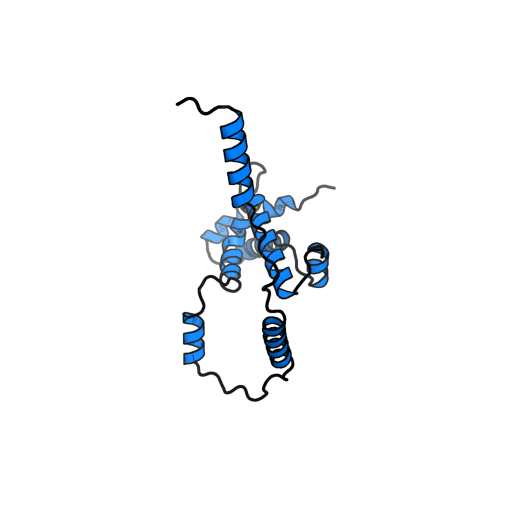1 106 ? -10.665 -2.908 6.069 1.00 85.56 106 ILE A C 1
ATOM 828 O O . ILE A 1 106 ? -11.786 -3.412 6.113 1.00 85.56 106 ILE A O 1
ATOM 832 N N . ARG A 1 107 ? -10.127 -2.284 7.123 1.00 89.25 107 ARG A N 1
ATOM 833 C CA . ARG A 1 107 ? -10.835 -2.170 8.401 1.00 89.25 107 ARG A CA 1
ATOM 834 C C . ARG A 1 107 ? -12.110 -1.342 8.288 1.00 89.25 107 ARG A C 1
ATOM 836 O O . ARG A 1 107 ? -13.090 -1.697 8.931 1.00 89.25 107 ARG A O 1
ATOM 843 N N . MET A 1 108 ? -12.100 -0.279 7.485 1.00 87.38 108 MET A N 1
ATOM 844 C CA . MET A 1 108 ? -13.285 0.541 7.224 1.00 87.38 108 MET A CA 1
ATOM 845 C C . MET A 1 108 ? -14.378 -0.261 6.505 1.00 87.38 108 MET A C 1
ATOM 847 O O . MET A 1 108 ? -15.525 -0.230 6.929 1.00 87.38 108 MET A O 1
ATOM 851 N N . ILE A 1 109 ? -14.019 -1.027 5.469 1.00 85.00 109 ILE A N 1
ATOM 852 C CA . ILE A 1 109 ? -14.966 -1.846 4.689 1.00 85.00 109 ILE A CA 1
ATOM 853 C C . ILE A 1 109 ? -15.610 -2.937 5.553 1.00 85.00 109 ILE A C 1
ATOM 855 O O . ILE A 1 109 ? -16.801 -3.198 5.444 1.00 85.00 109 ILE A O 1
ATOM 859 N N . VAL A 1 110 ? -14.818 -3.579 6.411 1.00 85.88 110 VAL A N 1
ATOM 860 C CA . VAL A 1 110 ? -15.260 -4.704 7.258 1.00 85.88 110 VAL A CA 1
ATOM 861 C C . VAL A 1 110 ? -15.881 -4.213 8.571 1.00 85.88 110 VAL A C 1
ATOM 863 O O . VAL A 1 110 ? -16.313 -5.019 9.388 1.00 85.88 110 VAL A O 1
ATOM 866 N N . ASN A 1 111 ? -15.898 -2.896 8.802 1.00 88.25 111 ASN A N 1
ATOM 867 C CA . ASN A 1 111 ? -16.269 -2.281 10.073 1.00 88.25 111 ASN A CA 1
ATOM 868 C C . ASN A 1 111 ? -15.553 -2.926 11.283 1.00 88.25 111 ASN A C 1
ATOM 870 O O . ASN A 1 111 ? -16.152 -3.273 12.300 1.00 88.25 111 ASN A O 1
ATOM 874 N N . ALA A 1 112 ? -14.243 -3.150 11.156 1.00 84.69 112 ALA A N 1
ATOM 875 C CA . ALA A 1 112 ? -13.465 -3.876 12.154 1.00 84.69 112 ALA A CA 1
ATOM 876 C C . ALA A 1 112 ? -13.137 -3.009 13.386 1.00 84.69 112 ALA A C 1
ATOM 878 O O . ALA A 1 112 ? -12.677 -1.867 13.267 1.00 84.69 112 ALA A O 1
ATOM 879 N N . CYS A 1 113 ? -13.245 -3.583 14.589 1.00 88.50 113 CYS A N 1
ATOM 880 C CA . CYS A 1 113 ? -12.881 -2.917 15.846 1.00 88.50 113 CYS A CA 1
ATOM 881 C C . CYS A 1 113 ? -11.362 -2.728 16.006 1.00 88.50 113 CYS A C 1
ATOM 883 O O . CYS A 1 113 ? -10.561 -3.511 15.484 1.00 88.50 113 CYS A O 1
ATOM 885 N N . ARG A 1 114 ? -10.933 -1.687 16.744 1.00 80.75 114 ARG A N 1
ATOM 886 C CA . ARG A 1 114 ? -9.510 -1.281 16.884 1.00 80.75 114 ARG A CA 1
ATOM 887 C C . ARG A 1 114 ? -8.591 -2.395 17.393 1.00 80.75 114 ARG A C 1
ATOM 889 O O . ARG A 1 114 ? -7.445 -2.469 16.967 1.00 80.75 114 ARG A O 1
ATOM 896 N N . TYR A 1 115 ? -9.094 -3.259 18.271 1.00 87.69 115 TYR A N 1
ATOM 897 C CA . TYR A 1 115 ? -8.331 -4.352 18.881 1.00 87.69 115 TYR A CA 1
ATOM 898 C C . TYR A 1 115 ? -8.130 -5.564 17.952 1.00 87.69 115 TYR A C 1
ATOM 900 O O . TYR A 1 115 ? -7.345 -6.463 18.262 1.00 87.69 115 TYR A O 1
ATOM 908 N N . MET A 1 116 ? -8.824 -5.624 16.811 1.00 89.00 116 MET A N 1
ATOM 909 C CA . MET A 1 116 ? -8.673 -6.719 15.856 1.00 89.00 116 MET A CA 1
ATOM 910 C C . MET A 1 116 ? -7.340 -6.591 15.112 1.00 89.00 116 MET A C 1
ATOM 912 O O . MET A 1 116 ? -7.070 -5.584 14.459 1.00 89.00 116 MET A O 1
ATOM 916 N N . LYS A 1 117 ? -6.511 -7.638 15.185 1.00 88.44 117 LYS A N 1
ATOM 917 C CA . LYS A 1 117 ? -5.221 -7.685 14.484 1.00 88.44 117 LYS A CA 1
ATOM 918 C C . LYS A 1 117 ? -5.424 -7.702 12.965 1.00 88.44 117 LYS A C 1
ATOM 920 O O . LYS A 1 117 ? -6.154 -8.556 12.457 1.00 88.44 117 LYS A O 1
ATOM 925 N N . ASN A 1 118 ? -4.699 -6.836 12.254 1.00 86.88 118 ASN A N 1
ATOM 926 C CA . ASN A 1 118 ? -4.743 -6.734 10.788 1.00 86.88 118 ASN A CA 1
ATOM 927 C C . ASN A 1 118 ? -4.459 -8.077 10.102 1.00 86.88 118 ASN A C 1
ATOM 929 O O . ASN A 1 118 ? -5.161 -8.437 9.165 1.00 86.88 118 ASN A O 1
ATOM 933 N N . ASP A 1 119 ? -3.515 -8.868 10.619 1.00 85.00 119 ASP A N 1
ATOM 934 C CA . ASP A 1 119 ? -3.171 -10.175 10.043 1.00 85.00 119 ASP A CA 1
ATOM 935 C C . ASP A 1 119 ? -4.348 -11.157 10.055 1.00 85.00 119 ASP A C 1
ATOM 937 O O . ASP A 1 119 ? -4.532 -11.922 9.110 1.00 85.00 119 ASP A O 1
ATOM 941 N N . ARG A 1 120 ? -5.187 -11.119 11.101 1.00 85.81 120 ARG A N 1
ATOM 942 C CA . ARG A 1 120 ? -6.380 -11.976 11.191 1.00 85.81 120 ARG A CA 1
ATOM 943 C C . ARG A 1 120 ? -7.434 -11.558 10.174 1.00 85.81 120 ARG A C 1
ATOM 945 O O . ARG A 1 120 ? -8.011 -12.424 9.525 1.00 85.81 120 ARG A O 1
ATOM 952 N N . ILE A 1 121 ? -7.653 -10.252 10.028 1.00 87.06 121 ILE A N 1
ATOM 953 C CA . ILE A 1 121 ? -8.600 -9.689 9.057 1.00 87.06 121 ILE A CA 1
ATOM 954 C C . ILE A 1 121 ? -8.142 -10.034 7.635 1.00 87.06 121 ILE A C 1
ATOM 956 O O . ILE A 1 121 ? -8.908 -10.588 6.852 1.00 87.06 121 ILE A O 1
ATOM 960 N N . ASN A 1 122 ? -6.865 -9.802 7.330 1.00 85.31 122 ASN A N 1
ATOM 961 C CA . ASN A 1 122 ? -6.288 -10.089 6.019 1.00 85.31 122 ASN A CA 1
ATOM 962 C C . ASN A 1 122 ? -6.339 -11.588 5.689 1.00 85.31 122 ASN A C 1
ATOM 964 O O . ASN A 1 122 ? -6.728 -11.951 4.579 1.00 85.31 122 ASN A O 1
ATOM 968 N N . LYS A 1 123 ? -6.026 -12.469 6.653 1.00 85.50 123 LYS A N 1
ATOM 969 C CA . LYS A 1 123 ? -6.124 -13.927 6.474 1.00 85.50 123 LYS A CA 1
ATOM 970 C C . LYS A 1 123 ? -7.567 -14.385 6.247 1.00 85.50 123 LYS A C 1
ATOM 972 O O . LYS A 1 123 ? -7.793 -15.223 5.379 1.00 85.50 123 LYS A O 1
ATOM 977 N N . ALA A 1 124 ? -8.531 -13.826 6.981 1.00 86.69 124 ALA A N 1
ATOM 978 C CA . ALA A 1 124 ? -9.951 -14.140 6.809 1.00 86.69 124 ALA A CA 1
ATOM 979 C C . ALA A 1 124 ? -10.467 -13.733 5.418 1.00 86.69 124 ALA A C 1
ATOM 981 O O . ALA A 1 124 ? -11.185 -14.496 4.779 1.00 86.69 124 ALA A O 1
ATOM 982 N N . LEU A 1 125 ? -10.038 -12.570 4.919 1.00 85.88 125 LEU A N 1
ATOM 983 C CA . LEU A 1 125 ? -10.424 -12.048 3.603 1.00 85.88 125 LEU A CA 1
ATOM 984 C C . LEU A 1 125 ? -9.566 -12.587 2.449 1.00 85.88 125 LEU A C 1
ATOM 986 O O . LEU A 1 125 ? -9.796 -12.220 1.299 1.00 85.88 125 LEU A O 1
ATOM 990 N N . LYS A 1 126 ? -8.559 -13.424 2.740 1.00 87.12 126 LYS A N 1
ATOM 991 C CA . LYS A 1 126 ? -7.558 -13.911 1.773 1.00 87.12 126 LYS A CA 1
ATOM 992 C C . LYS A 1 126 ? -6.872 -12.771 0.997 1.00 87.12 126 LYS A C 1
ATOM 994 O O . LYS A 1 126 ? -6.513 -12.929 -0.168 1.00 87.12 126 LYS A O 1
ATOM 999 N N . ILE A 1 127 ? -6.675 -11.620 1.645 1.00 83.69 127 ILE A N 1
ATOM 1000 C CA . ILE A 1 127 ? -6.006 -10.460 1.049 1.00 83.69 127 ILE A CA 1
ATOM 1001 C C . ILE A 1 127 ? -4.499 -10.597 1.255 1.00 83.69 127 ILE A C 1
ATOM 1003 O O . ILE A 1 127 ? -4.012 -10.727 2.379 1.00 83.69 127 ILE A O 1
ATOM 1007 N N . THR A 1 128 ? -3.749 -10.543 0.159 1.00 81.06 128 THR A N 1
ATOM 1008 C CA . THR A 1 128 ? -2.285 -10.515 0.195 1.00 81.06 128 THR A CA 1
ATOM 1009 C C . THR A 1 128 ? -1.781 -9.155 0.672 1.00 81.06 128 THR A C 1
ATOM 1011 O O . THR A 1 128 ? -2.379 -8.119 0.367 1.00 81.06 128 THR A O 1
ATOM 1014 N N . SER A 1 129 ? -0.643 -9.142 1.369 1.00 76.94 129 SER A N 1
ATOM 1015 C CA . SER A 1 129 ? 0.022 -7.891 1.743 1.00 76.94 129 SER A CA 1
ATOM 1016 C C . SER A 1 129 ? 0.378 -7.059 0.509 1.00 76.94 129 SER A C 1
ATOM 1018 O O . SER A 1 129 ? 0.596 -7.599 -0.582 1.00 76.94 129 SER A O 1
ATOM 1020 N N . PHE A 1 130 ? 0.487 -5.741 0.683 1.00 79.19 130 PHE A N 1
ATOM 1021 C CA . PHE A 1 130 ? 0.845 -4.836 -0.408 1.00 79.19 130 PHE A CA 1
ATOM 1022 C C . PHE A 1 130 ? 2.184 -5.220 -1.049 1.00 79.19 130 PHE A C 1
ATOM 1024 O O . PHE A 1 130 ? 2.326 -5.202 -2.268 1.00 79.19 130 PHE A O 1
ATOM 1031 N N . LYS A 1 131 ? 3.156 -5.645 -0.226 1.00 77.56 131 LYS A N 1
ATOM 1032 C CA . LYS A 1 131 ? 4.474 -6.100 -0.691 1.00 77.56 131 LYS A CA 1
ATOM 1033 C C . LYS A 1 131 ? 4.355 -7.309 -1.623 1.00 77.56 131 LYS A C 1
ATOM 1035 O O . LYS A 1 131 ? 4.924 -7.287 -2.709 1.00 77.56 131 LYS A O 1
ATOM 1040 N N . ALA A 1 132 ? 3.589 -8.327 -1.225 1.00 80.56 132 ALA A N 1
ATOM 1041 C CA . ALA A 1 132 ? 3.376 -9.520 -2.043 1.00 80.56 132 ALA A CA 1
ATOM 1042 C C . ALA A 1 132 ? 2.630 -9.190 -3.347 1.00 80.56 132 ALA A C 1
ATOM 1044 O O . ALA A 1 132 ? 2.918 -9.762 -4.397 1.00 80.56 132 ALA A O 1
ATOM 1045 N N . HIS A 1 133 ? 1.700 -8.232 -3.298 1.00 81.06 133 HIS A N 1
ATOM 1046 C CA . HIS A 1 133 ? 0.997 -7.758 -4.485 1.00 81.06 133 HIS A CA 1
ATOM 1047 C C . HIS A 1 133 ? 1.939 -7.064 -5.482 1.00 81.06 133 HIS A C 1
ATOM 1049 O O . HIS A 1 133 ? 1.917 -7.410 -6.663 1.00 81.06 133 HIS A O 1
ATOM 1055 N N . ILE A 1 134 ? 2.805 -6.155 -5.013 1.00 80.06 134 ILE A N 1
ATOM 1056 C CA . ILE A 1 134 ? 3.832 -5.514 -5.855 1.00 80.06 134 ILE A CA 1
ATOM 1057 C C . ILE A 1 134 ? 4.773 -6.564 -6.442 1.00 80.06 134 ILE A C 1
ATOM 1059 O O . ILE A 1 134 ? 5.083 -6.505 -7.625 1.00 80.06 134 ILE A O 1
ATOM 1063 N N . GLN A 1 135 ? 5.208 -7.543 -5.645 1.00 79.25 135 GLN A N 1
ATOM 1064 C CA . GLN A 1 135 ? 6.074 -8.620 -6.131 1.00 79.25 135 GLN A CA 1
ATOM 1065 C C . GLN A 1 135 ? 5.412 -9.412 -7.256 1.00 79.25 135 GLN A C 1
ATOM 1067 O O . GLN A 1 135 ? 6.010 -9.570 -8.314 1.00 79.25 135 GLN A O 1
ATOM 1072 N N . LYS A 1 136 ? 4.163 -9.851 -7.069 1.00 83.81 136 LYS A N 1
ATOM 1073 C CA . LYS A 1 136 ? 3.418 -10.584 -8.101 1.00 83.81 136 LYS A CA 1
ATOM 1074 C C . LYS A 1 136 ? 3.282 -9.775 -9.390 1.00 83.81 136 LYS A C 1
ATOM 1076 O O . LYS A 1 136 ? 3.464 -10.309 -10.477 1.00 83.81 136 LYS A O 1
ATOM 1081 N N . LEU A 1 137 ? 2.957 -8.491 -9.269 1.00 81.81 137 LEU A N 1
ATOM 1082 C CA . LEU A 1 137 ? 2.853 -7.598 -10.418 1.00 81.81 137 LEU A CA 1
ATOM 1083 C C . LEU A 1 137 ? 4.211 -7.373 -11.098 1.00 81.81 137 LEU A C 1
ATOM 1085 O O . LEU A 1 137 ? 4.269 -7.361 -12.323 1.00 81.81 137 LEU A O 1
ATOM 1089 N N . ALA A 1 138 ? 5.294 -7.232 -10.330 1.00 79.19 138 ALA A N 1
ATOM 1090 C CA . ALA A 1 138 ? 6.644 -7.100 -10.865 1.00 79.19 138 ALA A CA 1
ATOM 1091 C C . ALA A 1 138 ? 7.071 -8.365 -11.624 1.00 79.19 138 ALA A C 1
ATOM 1093 O O . ALA A 1 138 ? 7.539 -8.246 -12.750 1.00 79.19 138 ALA A O 1
ATOM 1094 N N . ILE A 1 139 ? 6.852 -9.555 -11.055 1.00 80.50 139 ILE A N 1
ATOM 1095 C CA . ILE A 1 139 ? 7.120 -10.847 -11.712 1.00 80.50 139 ILE A CA 1
ATOM 1096 C C . ILE A 1 139 ? 6.360 -10.923 -13.035 1.00 80.50 139 ILE A C 1
ATOM 1098 O O . ILE A 1 139 ? 6.978 -11.009 -14.090 1.00 80.50 139 ILE A O 1
ATOM 1102 N N . ASN A 1 140 ? 5.036 -10.743 -12.995 1.00 84.25 140 ASN A N 1
ATOM 1103 C CA . ASN A 1 140 ? 4.209 -10.755 -14.199 1.00 84.25 140 ASN A CA 1
ATOM 1104 C C . ASN A 1 140 ? 4.683 -9.729 -15.238 1.00 84.25 140 ASN A C 1
ATOM 1106 O O . ASN A 1 140 ? 4.591 -9.978 -16.434 1.00 84.25 140 ASN A O 1
ATOM 1110 N N . PHE A 1 141 ? 5.155 -8.558 -14.812 1.00 80.75 141 PHE A N 1
ATOM 1111 C CA . PHE A 1 141 ? 5.683 -7.554 -15.727 1.00 80.75 141 PHE A CA 1
ATOM 1112 C C . PHE A 1 141 ? 6.958 -8.046 -16.419 1.00 80.75 141 PHE A C 1
ATOM 1114 O O . PHE A 1 141 ? 7.009 -8.038 -17.646 1.00 80.75 141 PHE A O 1
ATOM 1121 N N . PHE A 1 142 ? 7.955 -8.498 -15.652 1.00 77.94 142 PHE A N 1
ATOM 1122 C CA . PHE A 1 142 ? 9.237 -8.951 -16.198 1.00 77.94 142 PHE A CA 1
ATOM 1123 C C . PHE A 1 142 ? 9.104 -10.228 -17.039 1.00 77.94 142 PHE A C 1
ATOM 1125 O O . PHE A 1 142 ? 9.757 -10.322 -18.075 1.00 77.94 142 PHE A O 1
ATOM 1132 N N . ASP A 1 143 ? 8.216 -11.150 -16.667 1.00 82.12 143 ASP A N 1
ATOM 1133 C CA . ASP A 1 143 ? 7.945 -12.377 -17.428 1.00 82.12 143 ASP A CA 1
ATOM 1134 C C . ASP A 1 143 ? 7.276 -12.091 -18.781 1.00 82.12 143 ASP A C 1
ATOM 1136 O O . ASP A 1 143 ? 7.483 -12.818 -19.750 1.00 82.12 143 ASP A O 1
ATOM 1140 N N . ASN A 1 144 ? 6.490 -11.011 -18.871 1.00 82.88 144 ASN A N 1
ATOM 1141 C CA . ASN A 1 144 ? 5.818 -10.615 -20.109 1.00 82.88 144 ASN A CA 1
ATOM 1142 C C . ASN A 1 144 ? 6.684 -9.740 -21.028 1.00 82.88 144 ASN A C 1
ATOM 1144 O O . ASN A 1 144 ? 6.375 -9.645 -22.215 1.00 82.88 144 ASN A O 1
ATOM 1148 N N . LEU A 1 145 ? 7.769 -9.127 -20.531 1.00 78.56 145 LEU A N 1
ATOM 1149 C CA . LEU A 1 145 ? 8.694 -8.316 -21.338 1.00 78.56 145 LEU A CA 1
ATOM 1150 C C . LEU A 1 145 ? 9.177 -8.978 -22.643 1.00 78.56 145 LEU A C 1
ATOM 1152 O O . LEU A 1 145 ? 9.126 -8.298 -23.671 1.00 78.56 145 LEU A O 1
ATOM 1156 N N . PRO A 1 146 ? 9.623 -10.255 -22.670 1.00 77.81 146 PRO A N 1
ATOM 1157 C CA . PRO A 1 146 ? 10.105 -10.883 -23.905 1.00 77.81 146 PRO A CA 1
ATOM 1158 C C . PRO A 1 146 ? 9.024 -11.031 -24.986 1.00 77.81 146 PRO A C 1
ATOM 1160 O O . PRO A 1 146 ? 9.359 -11.161 -26.157 1.00 77.81 146 PRO A O 1
ATOM 1163 N N . ASN A 1 147 ? 7.740 -10.981 -24.620 1.00 80.81 147 ASN A N 1
ATOM 1164 C CA . ASN A 1 147 ? 6.612 -11.085 -25.549 1.00 80.81 147 ASN A CA 1
ATOM 1165 C C . ASN A 1 147 ? 6.133 -9.711 -26.069 1.00 80.81 147 ASN A C 1
ATOM 1167 O O . ASN A 1 147 ? 5.105 -9.612 -26.737 1.00 80.81 147 ASN A O 1
ATOM 1171 N N . THR A 1 148 ? 6.822 -8.618 -25.725 1.00 78.81 148 THR A N 1
ATOM 1172 C CA . THR A 1 148 ? 6.412 -7.268 -26.138 1.00 78.81 148 THR A CA 1
ATOM 1173 C C . THR A 1 148 ? 7.120 -6.822 -27.417 1.00 78.81 148 THR A C 1
ATOM 1175 O O . THR A 1 148 ? 8.339 -6.879 -27.518 1.00 78.81 148 THR A O 1
ATOM 1178 N N . ASN A 1 149 ? 6.365 -6.271 -28.375 1.00 74.81 149 ASN A N 1
ATOM 1179 C CA . ASN A 1 149 ? 6.912 -5.717 -29.627 1.00 74.81 149 ASN A CA 1
ATOM 1180 C C . ASN A 1 149 ? 7.621 -4.356 -29.443 1.00 74.81 149 ASN A C 1
ATOM 1182 O O . ASN A 1 149 ? 8.053 -3.739 -30.415 1.00 74.81 149 ASN A O 1
ATOM 1186 N N . ASN A 1 150 ? 7.688 -3.829 -28.216 1.00 76.75 150 ASN A N 1
ATOM 1187 C CA . ASN A 1 150 ? 8.245 -2.510 -27.939 1.00 76.75 150 ASN A CA 1
ATOM 1188 C C . ASN A 1 150 ? 9.738 -2.625 -27.601 1.00 76.75 150 ASN A C 1
ATOM 1190 O O . ASN A 1 150 ? 10.109 -3.088 -26.524 1.00 76.75 150 ASN A O 1
ATOM 1194 N N . VAL A 1 151 ? 10.591 -2.136 -28.502 1.00 72.44 151 VAL A N 1
ATOM 1195 C CA . VAL A 1 151 ? 12.059 -2.179 -28.380 1.00 72.44 151 VAL A CA 1
ATOM 1196 C C . VAL A 1 151 ? 12.559 -1.537 -27.076 1.00 72.44 151 VAL A C 1
ATOM 1198 O O . VAL A 1 151 ? 13.475 -2.055 -26.441 1.00 72.44 151 VAL A O 1
ATOM 1201 N N . ASN A 1 152 ? 11.914 -0.463 -26.605 1.00 68.56 152 ASN A N 1
ATOM 1202 C CA . ASN A 1 152 ? 12.301 0.204 -25.355 1.00 68.56 152 ASN A CA 1
ATOM 1203 C C . ASN A 1 152 ? 12.032 -0.662 -24.115 1.00 68.56 152 ASN A C 1
ATOM 1205 O O . ASN A 1 152 ? 12.739 -0.547 -23.116 1.00 68.56 152 ASN A O 1
ATOM 1209 N N . MET A 1 153 ? 11.013 -1.522 -24.179 1.00 69.00 153 MET A N 1
ATOM 1210 C CA . MET A 1 153 ? 10.663 -2.456 -23.106 1.00 69.00 153 MET A CA 1
ATOM 1211 C C . MET A 1 153 ? 11.588 -3.677 -23.120 1.00 69.00 153 MET A C 1
ATOM 1213 O O . MET A 1 153 ? 11.969 -4.164 -22.061 1.00 69.00 153 MET A O 1
ATOM 1217 N N . LEU A 1 154 ? 12.014 -4.130 -24.301 1.00 68.62 154 LEU A N 1
ATOM 1218 C CA . LEU A 1 154 ? 12.966 -5.236 -24.456 1.00 68.62 154 LEU A CA 1
ATOM 1219 C C . LEU A 1 154 ? 14.346 -4.899 -23.883 1.00 68.62 154 LEU A C 1
ATOM 1221 O O . LEU A 1 154 ? 14.923 -5.729 -23.187 1.00 68.62 154 LEU A O 1
ATOM 1225 N N . ASN A 1 155 ? 14.818 -3.658 -24.052 1.00 70.19 155 ASN A N 1
ATOM 1226 C CA . ASN A 1 155 ? 16.059 -3.183 -23.420 1.00 70.19 155 ASN A CA 1
ATOM 1227 C C . ASN A 1 155 ? 16.034 -3.322 -21.885 1.00 70.19 155 ASN A C 1
ATOM 1229 O O . ASN A 1 155 ? 17.083 -3.358 -21.249 1.00 70.19 155 ASN A O 1
ATOM 1233 N N . LEU A 1 156 ? 14.843 -3.422 -21.277 1.00 68.56 156 LEU A N 1
ATOM 1234 C CA . LEU A 1 156 ? 14.664 -3.646 -19.846 1.00 68.56 156 LEU A CA 1
ATOM 1235 C C . LEU A 1 156 ? 15.016 -5.077 -19.389 1.00 68.56 156 LEU A C 1
ATOM 1237 O O . LEU A 1 156 ? 15.218 -5.293 -18.190 1.00 68.56 156 LEU A O 1
ATOM 1241 N N . ASN A 1 157 ? 15.100 -6.044 -20.311 1.00 66.06 157 ASN A N 1
ATOM 1242 C CA . ASN A 1 157 ? 15.436 -7.435 -20.001 1.00 66.06 157 ASN A CA 1
ATOM 1243 C C . ASN A 1 157 ? 16.928 -7.669 -19.758 1.00 66.06 157 ASN A C 1
ATOM 1245 O O . ASN A 1 157 ? 17.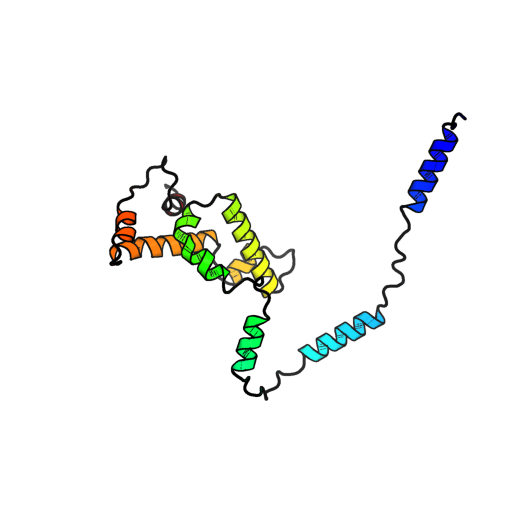264 -8.455 -18.865 1.00 66.06 157 ASN A O 1
ATOM 1249 N N . ASP A 1 158 ? 17.787 -6.950 -20.480 1.00 63.78 158 ASP A N 1
ATOM 1250 C CA . ASP A 1 158 ? 19.247 -7.133 -20.483 1.00 63.78 158 ASP A CA 1
ATOM 1251 C C . ASP A 1 158 ? 19.939 -6.599 -19.214 1.00 63.78 158 ASP A C 1
ATOM 1253 O O . ASP A 1 158 ? 21.153 -6.721 -19.038 1.00 63.78 158 ASP A O 1
ATOM 1257 N N . TYR A 1 159 ? 19.181 -6.021 -18.278 1.00 60.84 159 TYR A N 1
ATOM 1258 C CA . TYR A 1 159 ? 19.732 -5.498 -17.032 1.00 60.84 159 TYR A CA 1
ATOM 1259 C C . TYR A 1 159 ? 20.003 -6.618 -16.011 1.00 60.84 159 TYR A C 1
ATOM 1261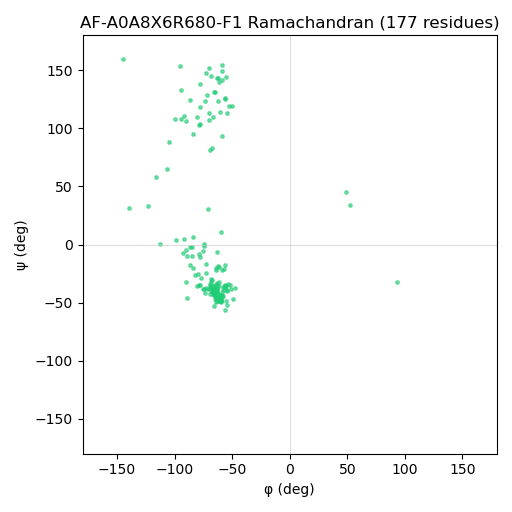 O O . TYR A 1 159 ? 19.098 -7.110 -15.325 1.00 60.84 159 TYR A O 1
ATOM 1269 N N . ASN A 1 160 ? 21.283 -6.982 -15.882 1.00 55.84 160 ASN A N 1
ATOM 1270 C CA . ASN A 1 160 ? 21.807 -7.854 -14.829 1.00 55.84 160 ASN A CA 1
ATOM 1271 C C . ASN A 1 160 ? 21.819 -7.116 -13.474 1.00 55.84 160 ASN A C 1
ATOM 1273 O O . ASN A 1 160 ? 22.314 -5.992 -13.366 1.00 55.84 160 ASN A O 1
ATOM 1277 N N . CYS A 1 161 ? 21.246 -7.734 -12.441 1.00 53.88 161 CYS A N 1
ATOM 1278 C CA . CYS A 1 161 ? 21.106 -7.143 -11.116 1.00 53.88 161 CYS A CA 1
ATOM 1279 C C . CYS A 1 161 ? 22.344 -7.498 -10.277 1.00 53.88 161 CYS A C 1
ATOM 1281 O O . CYS A 1 161 ? 22.473 -8.636 -9.843 1.00 53.88 161 CYS A O 1
ATOM 1283 N N . ASN A 1 162 ? 23.251 -6.542 -10.043 1.00 57.66 162 ASN A N 1
ATOM 1284 C CA . ASN A 1 162 ? 24.293 -6.691 -9.017 1.00 57.66 162 ASN A CA 1
ATOM 1285 C C . ASN A 1 162 ? 23.844 -6.023 -7.701 1.00 57.66 162 ASN A C 1
ATOM 1287 O O . ASN A 1 162 ? 23.075 -5.055 -7.734 1.00 57.66 162 ASN A O 1
ATOM 1291 N N . ASP A 1 163 ? 24.355 -6.488 -6.558 1.00 56.34 163 ASP A N 1
ATOM 1292 C CA . ASP A 1 163 ? 23.977 -6.010 -5.212 1.00 56.34 163 ASP A CA 1
ATOM 1293 C C . ASP A 1 163 ? 24.216 -4.506 -4.972 1.00 56.34 163 ASP A C 1
ATOM 1295 O O . ASP A 1 163 ? 23.559 -3.877 -4.139 1.00 56.34 163 ASP A O 1
ATOM 1299 N N . ASN A 1 164 ? 25.103 -3.890 -5.753 1.00 58.16 164 ASN A N 1
ATOM 1300 C CA . ASN A 1 164 ? 25.445 -2.469 -5.691 1.00 58.16 164 ASN A CA 1
ATOM 1301 C C . ASN A 1 164 ? 24.564 -1.592 -6.603 1.00 58.16 164 ASN A C 1
ATOM 1303 O O . ASN A 1 164 ? 24.663 -0.362 -6.571 1.00 58.16 164 ASN A O 1
ATOM 1307 N N . THR A 1 165 ? 23.676 -2.187 -7.407 1.00 54.97 165 THR A N 1
ATOM 1308 C CA . THR A 1 165 ? 22.801 -1.456 -8.333 1.00 54.97 165 THR A CA 1
ATOM 1309 C C . THR A 1 165 ? 21.388 -1.280 -7.773 1.00 54.97 165 THR A C 1
ATOM 1311 O O . THR A 1 165 ? 20.568 -2.188 -7.694 1.00 54.97 165 THR A O 1
ATOM 1314 N N . LYS A 1 166 ? 21.077 -0.038 -7.390 1.00 53.22 166 LYS A N 1
ATOM 1315 C CA . LYS A 1 166 ? 19.760 0.435 -6.932 1.00 53.22 166 LYS A CA 1
ATOM 1316 C C . LYS A 1 166 ? 18.732 0.411 -8.078 1.00 53.22 166 LYS A C 1
ATOM 1318 O O . LYS A 1 166 ? 18.574 1.423 -8.759 1.00 53.22 166 LYS A O 1
ATOM 1323 N N . ARG A 1 167 ? 18.107 -0.738 -8.375 1.00 64.38 167 ARG A N 1
ATOM 1324 C CA . ARG A 1 167 ? 17.323 -0.928 -9.618 1.00 64.38 167 ARG A CA 1
ATOM 1325 C C . ARG A 1 167 ? 16.071 -1.823 -9.448 1.00 64.38 167 ARG A C 1
ATOM 1327 O O . ARG A 1 167 ? 15.991 -2.583 -8.483 1.00 64.38 167 ARG A O 1
ATOM 1334 N N . PRO A 1 168 ? 15.077 -1.725 -10.362 1.00 57.56 168 PRO A N 1
ATOM 1335 C CA . PRO A 1 168 ? 13.696 -2.209 -10.169 1.00 57.56 168 PRO A CA 1
ATOM 1336 C C . PRO A 1 168 ? 13.510 -3.720 -9.922 1.00 57.56 168 PRO A C 1
ATOM 1338 O O . PRO A 1 168 ? 12.492 -4.107 -9.354 1.00 57.56 168 PRO A O 1
ATOM 1341 N N . ARG A 1 169 ? 14.485 -4.578 -10.267 1.00 63.12 169 ARG A N 1
ATOM 1342 C CA . ARG A 1 169 ? 14.440 -6.030 -9.982 1.00 63.12 169 ARG A CA 1
ATOM 1343 C C . ARG A 1 169 ? 14.806 -6.404 -8.535 1.00 63.12 169 ARG A C 1
ATOM 1345 O O . ARG A 1 169 ? 14.603 -7.550 -8.149 1.00 63.12 169 ARG A O 1
ATOM 1352 N N . ARG A 1 170 ? 15.279 -5.469 -7.700 1.00 64.50 170 ARG A N 1
ATOM 1353 C CA . ARG A 1 170 ? 15.721 -5.766 -6.320 1.00 64.50 170 ARG A CA 1
ATOM 1354 C C . ARG A 1 170 ? 14.642 -6.415 -5.446 1.00 64.50 170 ARG A C 1
ATOM 1356 O O . ARG A 1 170 ? 14.954 -7.300 -4.659 1.00 64.50 170 ARG A O 1
ATOM 1363 N N . ILE A 1 171 ? 13.372 -6.041 -5.612 1.00 64.50 171 ILE A N 1
ATOM 1364 C CA . ILE A 1 171 ? 12.269 -6.631 -4.832 1.00 64.50 171 ILE A CA 1
ATOM 1365 C C . ILE A 1 171 ? 12.083 -8.143 -5.069 1.00 64.50 171 ILE A C 1
ATOM 1367 O O . ILE A 1 171 ? 11.445 -8.808 -4.250 1.00 64.50 171 ILE A O 1
ATOM 1371 N N . LEU A 1 172 ? 12.628 -8.665 -6.178 1.00 63.94 172 LEU A N 1
ATOM 1372 C CA . LEU A 1 172 ? 12.662 -10.090 -6.520 1.00 63.94 172 LEU A CA 1
ATOM 1373 C C . LEU A 1 172 ? 13.819 -10.824 -5.818 1.00 63.94 172 LEU A C 1
ATOM 1375 O O . LEU A 1 172 ? 13.715 -12.019 -5.555 1.00 63.94 172 LEU A O 1
ATOM 1379 N N . LEU A 1 173 ? 14.903 -10.114 -5.481 1.00 63.25 173 LEU A N 1
ATOM 1380 C CA . LEU A 1 173 ? 16.061 -10.656 -4.759 1.00 63.25 173 LEU A CA 1
ATOM 1381 C C . LEU A 1 173 ? 15.806 -10.746 -3.249 1.00 63.25 173 LEU A C 1
ATOM 1383 O O . LEU A 1 173 ? 16.192 -11.724 -2.622 1.00 63.25 173 LEU A O 1
ATOM 1387 N N . ASP A 1 174 ? 15.070 -9.787 -2.675 1.00 58.31 174 ASP A N 1
ATOM 1388 C CA . ASP A 1 174 ? 14.703 -9.760 -1.245 1.00 58.31 174 ASP A CA 1
ATOM 1389 C C . ASP A 1 174 ? 13.813 -10.951 -0.796 1.00 58.31 174 ASP A C 1
ATOM 1391 O O . ASP A 1 174 ? 13.483 -11.068 0.386 1.00 58.31 174 ASP A O 1
ATOM 1395 N N . SER A 1 175 ? 13.359 -11.800 -1.726 1.00 49.94 175 SER A N 1
ATOM 1396 C CA . SER A 1 175 ? 12.641 -13.061 -1.462 1.00 49.94 175 SER A CA 1
ATOM 1397 C C . SER A 1 175 ? 13.545 -14.296 -1.388 1.00 49.94 175 SER A C 1
ATOM 1399 O O . SER A 1 175 ? 13.057 -15.366 -1.024 1.00 49.94 175 SER A O 1
ATOM 1401 N N . TYR A 1 176 ? 14.835 -14.174 -1.710 1.00 41.38 176 TYR A N 1
ATOM 1402 C CA . TYR A 1 176 ? 15.797 -15.258 -1.548 1.00 41.38 176 TYR A CA 1
ATOM 1403 C C . TYR A 1 176 ? 16.308 -15.272 -0.102 1.00 41.38 176 TYR A C 1
ATOM 1405 O O . TYR A 1 176 ? 17.231 -14.545 0.255 1.00 41.38 176 TYR A O 1
ATOM 1413 N N . ASN A 1 177 ? 15.685 -16.094 0.744 1.00 36.25 177 ASN A N 1
ATOM 1414 C CA . ASN A 1 177 ? 16.347 -16.590 1.948 1.00 36.25 177 ASN A CA 1
ATOM 1415 C C . ASN A 1 177 ? 17.236 -17.762 1.503 1.00 36.25 177 ASN A C 1
ATOM 1417 O O . ASN A 1 177 ? 16.668 -18.788 1.115 1.00 36.25 177 ASN A O 1
ATOM 1421 N N . PRO A 1 178 ? 18.578 -17.643 1.503 1.00 31.06 178 PRO A N 1
ATOM 1422 C CA . PRO A 1 178 ? 19.417 -18.823 1.337 1.00 31.06 178 PRO A CA 1
ATOM 1423 C C . PRO A 1 178 ? 19.119 -19.827 2.468 1.00 31.06 178 PRO A C 1
ATOM 1425 O O . PRO A 1 178 ? 18.714 -19.395 3.554 1.00 31.06 178 PRO A O 1
ATOM 1428 N N . PRO A 1 179 ? 19.262 -21.137 2.197 1.00 38.38 179 PRO A N 1
ATOM 1429 C CA . PRO A 1 179 ? 19.046 -22.191 3.187 1.00 38.38 179 PRO A CA 1
ATOM 1430 C C . PRO A 1 179 ? 19.960 -22.054 4.408 1.00 38.38 179 PRO A C 1
ATOM 1432 O O . PRO A 1 179 ? 21.106 -21.571 4.245 1.00 38.38 179 PRO A O 1
#

Radius of gyration: 28.77 Å; Cα contacts (8 Å, |Δi|>4): 64; chains: 1; bounding box: 64×71×77 Å

Secondary structure (DSSP, 8-state):
----HHHHHHHHHHHHHHH----------HHHHHHHHHHHHHHHHSPPPS------HHHHHHHHHHS-TT--STTHHHHHHHTHHHHTTS-HHHHHHHHHHHHHHHHHHTT--TTS-HHHHHHHTTPPPHHHHHHHHHHHHHHHGGG---HHHHTTTS----TT---TTHHHHTT----

Nearest PDB structures (foldseek):
  7xiv-assembly1_A  TM=2.282E-01  e=4.769E+00  Cuevavirus lloviuense

Foldseek 3Di:
DDCDPVNVVVVVVVVVVVVPDPPPPPPPPPVVVVVVVVVVVVVVPPDPPPDDDPDDPVVVVVVVVPPDPPDDDPVCVCVCLVCLLVCLLDDPVVLVVVQVVVLVVLCVVVVHDPPDDSVVSCVVVVNDGPLVVSVVSNVVLLVCQVVDPDPVSVVVNPDDDDPPDSGSCVSVVVPDDDD